Protein AF-A0AAV5USZ3-F1 (afdb_monomer_lite)

Structure (mmCIF, N/CA/C/O backbone):
data_AF-A0AAV5USZ3-F1
#
_entry.id   AF-A0AAV5USZ3-F1
#
loop_
_atom_site.group_PDB
_atom_site.id
_atom_site.type_symbol
_atom_site.label_atom_id
_atom_site.label_alt_id
_atom_site.label_comp_id
_atom_site.label_asym_id
_atom_site.label_entity_id
_atom_site.label_seq_id
_atom_site.pdbx_PDB_ins_code
_atom_site.Cartn_x
_atom_site.Cartn_y
_atom_site.Cartn_z
_atom_site.occupancy
_atom_site.B_iso_or_equiv
_atom_site.auth_seq_id
_atom_site.auth_comp_id
_atom_site.auth_asym_id
_atom_site.auth_atom_id
_atom_site.pdbx_PDB_model_num
ATOM 1 N N . GLY A 1 1 ? -18.559 -11.221 38.736 1.00 41.66 1 GLY A N 1
ATOM 2 C CA . GLY A 1 1 ? -19.244 -10.262 37.848 1.00 41.66 1 GLY A CA 1
ATOM 3 C C . GLY A 1 1 ? -18.573 -10.107 36.491 1.00 41.66 1 GLY A C 1
ATOM 4 O O . GLY A 1 1 ? -19.272 -10.103 35.497 1.00 41.66 1 GLY A O 1
ATOM 5 N N . SER A 1 2 ? -17.243 -10.018 36.421 1.00 54.66 2 SER A N 1
ATOM 6 C CA . SER A 1 2 ? -16.498 -9.543 35.238 1.00 54.66 2 SER A CA 1
ATOM 7 C C . SER A 1 2 ? -16.162 -10.577 34.147 1.00 54.66 2 SER A C 1
ATOM 9 O O . SER A 1 2 ? -15.805 -10.194 33.042 1.00 54.66 2 SER A O 1
ATOM 11 N N . ARG A 1 3 ? -16.277 -11.890 34.401 1.00 46.38 3 ARG A N 1
ATOM 12 C CA . ARG A 1 3 ? -16.026 -12.914 33.358 1.00 46.38 3 ARG A CA 1
ATOM 13 C C . ARG A 1 3 ? -17.209 -13.115 32.404 1.00 46.38 3 ARG A C 1
ATOM 15 O O . ARG A 1 3 ? -16.999 -13.372 31.225 1.00 46.38 3 ARG A O 1
ATOM 22 N N . LEU A 1 4 ? -18.435 -12.960 32.908 1.00 50.78 4 LEU A N 1
ATOM 23 C CA . LEU A 1 4 ? -19.664 -13.078 32.114 1.00 50.78 4 LEU A CA 1
ATOM 24 C C . LEU A 1 4 ? -19.785 -11.940 31.090 1.00 50.78 4 LEU A C 1
ATOM 26 O O . LEU A 1 4 ? -20.217 -12.174 29.968 1.00 50.78 4 LEU A O 1
ATOM 30 N N . THR A 1 5 ? -19.332 -10.731 31.438 1.00 64.12 5 THR A N 1
ATOM 31 C CA . THR A 1 5 ? -19.385 -9.565 30.543 1.00 64.12 5 THR A CA 1
ATOM 32 C C . THR A 1 5 ? -18.396 -9.666 29.386 1.00 64.12 5 THR A C 1
ATOM 34 O O . THR A 1 5 ? -18.751 -9.316 28.267 1.00 64.12 5 THR A O 1
ATOM 37 N N . ASN A 1 6 ? -17.193 -10.200 29.623 1.00 67.81 6 ASN A N 1
ATOM 38 C CA . ASN A 1 6 ? -16.189 -10.365 28.567 1.00 67.81 6 ASN A CA 1
ATOM 39 C C . ASN A 1 6 ? -16.607 -11.456 27.572 1.00 67.81 6 ASN A C 1
ATOM 41 O O . ASN A 1 6 ? -16.565 -11.233 26.370 1.00 67.81 6 ASN A O 1
ATOM 45 N N . SER A 1 7 ? -17.125 -12.587 28.069 1.00 74.19 7 SER A N 1
ATOM 46 C CA . SER A 1 7 ? -17.637 -13.658 27.204 1.00 74.19 7 SER A CA 1
ATOM 47 C C . SER A 1 7 ? -18.844 -13.213 26.371 1.00 74.19 7 SER A C 1
ATOM 49 O O . SER A 1 7 ? -18.962 -13.597 25.210 1.00 74.19 7 SER A O 1
ATOM 51 N N . ALA A 1 8 ? -19.739 -12.401 26.945 1.00 75.00 8 ALA A N 1
ATOM 52 C CA . ALA A 1 8 ? -20.877 -11.843 26.220 1.00 75.00 8 ALA A CA 1
ATOM 53 C C . ALA A 1 8 ? -20.429 -10.834 25.150 1.00 75.00 8 ALA A C 1
ATOM 55 O O . ALA A 1 8 ? -20.965 -10.833 24.045 1.00 75.00 8 ALA A O 1
ATOM 56 N N . PHE A 1 9 ? -19.422 -10.012 25.448 1.00 80.62 9 PHE A N 1
ATOM 57 C CA . PHE A 1 9 ? -18.862 -9.052 24.499 1.00 80.62 9 PHE A CA 1
ATOM 58 C C . PHE A 1 9 ? -18.162 -9.748 23.321 1.00 80.62 9 PHE A C 1
ATOM 60 O O . PHE A 1 9 ? -18.411 -9.407 22.165 1.00 80.62 9 PHE A O 1
ATOM 67 N N . ASP A 1 10 ? -17.376 -10.792 23.593 1.00 84.81 10 ASP A N 1
ATOM 68 C CA . ASP A 1 10 ? -16.734 -11.610 22.559 1.00 84.81 10 ASP A CA 1
ATOM 69 C C . ASP A 1 10 ? -17.764 -12.323 21.671 1.00 84.81 10 ASP A C 1
ATOM 71 O O . ASP A 1 10 ? -17.586 -12.422 20.454 1.00 84.81 10 ASP A O 1
ATOM 75 N N . ALA A 1 11 ? -18.870 -12.789 22.259 1.00 83.19 11 ALA A N 1
ATOM 76 C CA . ALA A 1 11 ? -19.974 -13.399 21.525 1.00 83.19 11 ALA A CA 1
ATOM 77 C C . ALA A 1 11 ? -20.678 -12.390 20.598 1.00 83.19 11 ALA A C 1
ATOM 79 O O . ALA A 1 11 ? -20.928 -12.702 19.433 1.00 83.19 11 ALA A O 1
ATOM 80 N N . VAL A 1 12 ? -20.933 -11.164 21.069 1.00 85.62 12 VAL A N 1
ATOM 81 C CA . VAL A 1 12 ? -21.506 -10.085 20.242 1.00 85.62 12 VAL A CA 1
ATOM 82 C C . VAL A 1 12 ? -20.564 -9.714 19.095 1.00 85.62 12 VAL A C 1
ATOM 84 O O . VAL A 1 12 ? -21.017 -9.575 17.958 1.00 85.62 12 VAL A O 1
ATOM 87 N N . ASN A 1 13 ? -19.257 -9.611 19.352 1.00 85.69 13 ASN A N 1
ATOM 88 C CA . ASN A 1 13 ? -18.266 -9.310 18.315 1.00 85.69 13 ASN A CA 1
ATOM 89 C C . ASN A 1 13 ? -18.193 -10.410 17.250 1.00 85.69 13 ASN A C 1
ATOM 91 O O . ASN A 1 13 ? -18.134 -10.097 16.062 1.00 85.69 13 ASN A O 1
ATOM 95 N N . LYS A 1 14 ? -18.265 -11.688 17.650 1.00 86.31 14 LYS A N 1
ATOM 96 C CA . LYS A 1 14 ? -18.315 -12.822 16.712 1.00 86.31 14 LYS A CA 1
ATOM 97 C C . LYS A 1 14 ? -19.570 -12.821 15.844 1.00 86.31 14 LYS A C 1
ATOM 99 O O . LYS A 1 14 ? -19.487 -13.140 14.668 1.00 86.31 14 LYS A O 1
ATOM 104 N N . LEU A 1 15 ? -20.729 -12.469 16.394 1.00 82.38 15 LEU A N 1
ATOM 105 C CA . LEU A 1 15 ? -21.959 -12.377 15.601 1.00 82.38 15 LEU A CA 1
ATOM 106 C C . LEU A 1 15 ? -21.922 -11.170 14.653 1.00 82.38 15 LEU A C 1
ATOM 108 O O . LEU A 1 15 ? -22.321 -11.274 13.494 1.00 82.38 15 LEU A O 1
ATOM 112 N N . THR A 1 16 ? -21.375 -10.047 15.115 1.00 85.75 16 THR A N 1
ATOM 113 C CA . THR A 1 16 ? -21.266 -8.823 14.310 1.00 85.75 16 THR A CA 1
ATOM 114 C C . THR A 1 16 ? -20.263 -8.983 13.162 1.00 85.75 16 THR A C 1
ATOM 116 O O . THR A 1 16 ? -20.513 -8.500 12.060 1.00 85.75 16 THR A O 1
ATOM 119 N N . SER A 1 17 ? -19.162 -9.719 13.361 1.00 85.00 17 SER A N 1
ATOM 120 C CA . SER A 1 17 ? -18.185 -10.001 12.297 1.00 85.00 17 SER A CA 1
ATOM 121 C C . SER A 1 17 ? -18.727 -10.913 11.190 1.00 85.00 17 SER A C 1
ATOM 123 O O . SER A 1 17 ? -18.240 -10.857 10.064 1.00 85.00 17 SER A O 1
ATOM 125 N N . VAL A 1 18 ? -19.759 -11.710 11.484 1.00 83.69 18 VAL A N 1
ATOM 126 C CA . VAL A 1 18 ? -20.465 -12.565 10.511 1.00 83.69 18 VAL A CA 1
ATOM 127 C C . VAL A 1 18 ? -21.570 -11.788 9.768 1.00 83.69 18 VAL A C 1
ATOM 129 O O . VAL A 1 18 ? -22.223 -12.326 8.878 1.00 83.69 18 VAL A O 1
ATOM 132 N N . GLY A 1 19 ? -21.743 -10.495 10.068 1.00 82.62 19 GLY A N 1
ATOM 133 C CA . GLY A 1 19 ? -22.644 -9.594 9.345 1.00 82.62 19 GLY A CA 1
ATOM 134 C C . GLY A 1 19 ? -24.004 -9.373 10.008 1.00 82.62 19 GLY A C 1
ATOM 135 O O . GLY A 1 19 ? -24.854 -8.713 9.414 1.00 82.62 19 GLY A O 1
ATOM 136 N N . TYR A 1 20 ? -24.221 -9.879 11.226 1.00 84.31 20 TYR A N 1
ATOM 137 C CA . TYR A 1 20 ? -25.429 -9.567 11.994 1.00 84.31 20 TYR A CA 1
ATOM 138 C C . TYR A 1 20 ? -25.333 -8.178 12.633 1.00 84.31 20 TYR A C 1
ATOM 140 O O . TYR A 1 20 ? -24.273 -7.764 13.103 1.00 84.31 20 TYR A O 1
ATOM 148 N N . GLY A 1 21 ? -26.447 -7.444 12.688 1.00 86.38 21 GLY A N 1
ATOM 149 C CA . GLY A 1 21 ? -26.473 -6.144 13.356 1.00 86.38 21 GLY A CA 1
ATOM 150 C C . GLY A 1 21 ? -26.205 -6.278 14.859 1.00 86.38 21 GLY A C 1
ATOM 151 O O . GLY A 1 21 ? -26.698 -7.204 15.502 1.00 86.38 21 GLY A O 1
ATOM 152 N N . MET A 1 22 ? -25.483 -5.323 15.457 1.00 84.94 22 MET A N 1
ATOM 153 C CA . MET A 1 22 ? -25.129 -5.354 16.889 1.00 84.94 22 MET A CA 1
ATOM 154 C C . MET A 1 22 ? -26.358 -5.535 17.799 1.00 84.94 22 MET A C 1
ATOM 156 O O . MET A 1 22 ? -26.327 -6.291 18.767 1.00 84.94 22 MET A O 1
ATOM 160 N N . GLN A 1 23 ? -27.472 -4.881 17.465 1.00 83.88 23 GLN A N 1
ATOM 161 C CA . GLN A 1 23 ? -28.716 -4.983 18.229 1.00 83.88 23 GLN A CA 1
ATOM 162 C C . GLN A 1 23 ? -29.389 -6.360 18.082 1.00 83.88 23 GLN A C 1
ATOM 164 O O . GLN A 1 23 ? -29.984 -6.856 19.038 1.00 83.88 23 GLN A O 1
ATOM 169 N N . GLU A 1 24 ? -29.254 -7.004 16.921 1.00 86.81 24 GLU A N 1
ATOM 170 C CA . GLU A 1 24 ? -29.763 -8.357 16.679 1.00 86.81 24 GLU A CA 1
ATOM 171 C C . GLU A 1 24 ? -28.917 -9.410 17.392 1.00 86.81 24 GLU A C 1
ATOM 173 O O . GLU A 1 24 ? -29.469 -10.305 18.028 1.00 86.81 24 GLU A O 1
ATOM 178 N N . ALA A 1 25 ? -27.591 -9.260 17.359 1.00 85.56 25 ALA A N 1
ATOM 179 C CA . ALA A 1 25 ? -26.655 -10.114 18.080 1.00 85.56 25 ALA A CA 1
ATOM 180 C C . ALA A 1 25 ? -26.912 -10.086 19.595 1.00 85.56 25 ALA A C 1
ATOM 182 O O . ALA A 1 25 ? -26.989 -11.134 20.236 1.00 85.56 25 ALA A O 1
ATOM 183 N N . VAL A 1 26 ? -27.117 -8.893 20.166 1.00 86.00 26 VAL A N 1
ATOM 184 C CA . VAL A 1 26 ? -27.435 -8.732 21.594 1.00 86.00 26 VAL A CA 1
ATOM 185 C C . VAL A 1 26 ? -28.789 -9.356 21.938 1.00 86.00 26 VAL A C 1
ATOM 187 O O . VAL A 1 26 ? -28.886 -10.073 22.931 1.00 86.00 26 VAL A O 1
ATOM 190 N N . GLN A 1 27 ? -29.829 -9.141 21.124 1.00 86.69 27 GLN A N 1
ATOM 191 C CA . GLN A 1 27 ? -31.142 -9.751 21.368 1.00 86.69 27 GLN A CA 1
ATOM 192 C C . GLN A 1 27 ? -31.120 -11.277 21.235 1.00 86.69 27 GLN A C 1
ATOM 194 O O . GLN A 1 27 ? -31.803 -11.959 21.998 1.00 86.69 27 GLN A O 1
ATOM 199 N N . ALA A 1 28 ? -30.360 -11.819 20.282 1.00 85.94 28 ALA A N 1
ATOM 200 C CA . ALA A 1 28 ? -30.207 -13.259 20.108 1.00 85.94 28 ALA A CA 1
ATOM 201 C C . ALA A 1 28 ? -29.510 -13.886 21.321 1.00 85.94 28 ALA A C 1
ATOM 203 O O . ALA A 1 28 ? -30.019 -14.860 21.865 1.00 85.94 28 ALA A O 1
ATOM 204 N N . LEU A 1 29 ? -28.426 -13.267 21.803 1.00 86.38 29 LEU A N 1
ATOM 205 C CA . LEU A 1 29 ? -27.702 -13.719 22.995 1.00 86.38 29 LEU A CA 1
ATOM 206 C C . LEU A 1 29 ? -28.529 -13.600 24.277 1.00 86.38 29 LEU A C 1
ATOM 208 O O . LEU A 1 29 ? -28.465 -14.479 25.128 1.00 86.38 29 LEU A O 1
ATOM 212 N N . GLN A 1 30 ? -29.342 -12.552 24.419 1.00 86.00 30 GLN A N 1
ATOM 213 C CA . GLN A 1 30 ? -30.261 -12.427 25.556 1.00 86.00 30 GLN A CA 1
ATOM 214 C C . GLN A 1 30 ? -31.343 -13.513 25.557 1.00 86.00 30 GLN A C 1
ATOM 216 O O . GLN A 1 30 ? -31.771 -13.941 26.623 1.00 86.00 30 GLN A O 1
ATOM 221 N N . LYS A 1 31 ? -31.794 -13.956 24.377 1.00 87.19 31 LYS A N 1
ATOM 222 C CA . LYS A 1 31 ? -32.796 -15.025 24.237 1.00 87.19 31 LYS A CA 1
ATOM 223 C C . LYS A 1 31 ? -32.212 -16.429 24.376 1.00 87.19 31 LYS A C 1
ATOM 225 O O . LYS A 1 31 ? -32.980 -17.360 24.591 1.00 87.19 31 LYS A O 1
ATOM 230 N N . SER A 1 32 ? -30.899 -16.577 24.232 1.00 86.19 32 SER A N 1
ATOM 231 C CA . SER A 1 32 ? -30.189 -17.854 24.309 1.00 86.19 32 SER A CA 1
ATOM 232 C C . SER A 1 32 ? -29.384 -18.033 25.601 1.00 86.19 32 SER A C 1
ATOM 234 O O . SER A 1 32 ? -28.459 -18.841 25.631 1.00 86.19 32 SER A O 1
ATOM 236 N N . ASP A 1 33 ? -29.676 -17.253 26.649 1.00 85.81 33 ASP A N 1
ATOM 237 C CA . ASP A 1 33 ? -28.923 -17.253 27.913 1.00 85.81 33 ASP A CA 1
ATOM 238 C C . ASP A 1 33 ? -27.397 -17.100 27.717 1.00 85.81 33 ASP A C 1
ATOM 240 O O . ASP A 1 33 ? -26.586 -17.686 28.433 1.00 85.81 33 ASP A O 1
ATOM 244 N N . PHE A 1 34 ? -26.996 -16.273 26.743 1.00 82.94 34 PHE A N 1
ATOM 245 C CA . PHE A 1 34 ? -25.610 -16.014 26.333 1.00 82.94 34 PHE A CA 1
ATOM 246 C C . PHE A 1 34 ? -24.864 -17.225 25.739 1.00 82.94 34 PHE A C 1
ATOM 248 O O . PHE A 1 34 ? -23.637 -17.189 25.614 1.00 82.94 34 PHE A O 1
ATOM 255 N N . ASP A 1 35 ? -25.579 -18.266 25.302 1.00 83.94 35 ASP A N 1
ATOM 256 C CA . ASP A 1 35 ? -25.022 -19.343 24.480 1.00 83.94 35 ASP A CA 1
ATOM 257 C C . ASP A 1 35 ? -24.894 -18.884 23.017 1.00 83.94 35 ASP A C 1
ATOM 259 O O . ASP A 1 35 ? -25.881 -18.535 22.357 1.00 83.94 35 ASP A O 1
ATOM 263 N N . LEU A 1 36 ? -23.657 -18.871 22.509 1.00 83.31 36 LEU A N 1
ATOM 264 C CA . LEU A 1 36 ? -23.332 -18.405 21.160 1.00 83.31 36 LEU A CA 1
ATOM 265 C C . LEU A 1 36 ? -23.893 -19.322 20.063 1.00 83.31 36 LEU A C 1
ATOM 267 O O . LEU A 1 36 ? -24.320 -18.825 19.023 1.00 83.31 36 LEU A O 1
ATOM 271 N N . ASN A 1 37 ? -23.906 -20.640 20.277 1.00 83.88 37 ASN A N 1
ATOM 272 C CA . ASN A 1 37 ? -24.383 -21.586 19.267 1.00 83.88 37 ASN A CA 1
ATOM 273 C C . ASN A 1 37 ? -25.901 -21.462 19.107 1.00 83.88 37 ASN A C 1
ATOM 275 O O . ASN A 1 37 ? -26.400 -21.344 17.990 1.00 83.88 37 ASN A O 1
ATOM 279 N N . GLN A 1 38 ? -26.623 -21.370 20.225 1.00 86.12 38 GLN A N 1
ATOM 280 C CA . GLN A 1 38 ? -28.068 -21.139 20.208 1.00 86.12 38 GLN A CA 1
ATOM 281 C C . GLN A 1 38 ? -28.434 -19.760 19.632 1.00 86.12 38 GLN A C 1
ATOM 283 O O . GLN A 1 38 ? -29.419 -19.642 18.902 1.00 86.12 38 GLN A O 1
ATOM 288 N N . ALA A 1 39 ? -27.638 -18.716 19.902 1.00 85.69 39 ALA A N 1
ATOM 289 C CA . ALA A 1 39 ? -27.844 -17.395 19.300 1.00 85.69 39 ALA A CA 1
ATOM 290 C C . ALA A 1 39 ? -27.682 -17.426 17.768 1.00 85.69 39 ALA A C 1
ATOM 292 O O . ALA A 1 39 ? -28.504 -16.848 17.054 1.00 85.69 39 ALA A O 1
ATOM 293 N N . CYS A 1 40 ? -26.664 -18.129 17.258 1.00 85.94 40 CYS A N 1
ATOM 294 C CA . CYS A 1 40 ? -26.472 -18.346 15.821 1.00 85.94 40 CYS A CA 1
ATOM 295 C C . CYS A 1 40 ? -27.664 -19.074 15.187 1.00 85.94 40 CYS A C 1
ATOM 297 O O . CYS A 1 40 ? -28.152 -18.650 14.138 1.00 85.94 40 CYS A O 1
ATOM 299 N N . ASP A 1 41 ? -28.164 -20.134 15.827 1.00 87.50 41 ASP A N 1
ATOM 300 C CA . ASP A 1 41 ? -29.301 -20.907 15.317 1.00 87.50 41 ASP A CA 1
ATOM 301 C C . ASP A 1 41 ? -30.583 -20.066 15.233 1.00 87.50 41 ASP A C 1
ATOM 303 O O . ASP A 1 41 ? -31.314 -20.140 14.240 1.00 87.50 41 ASP A O 1
ATOM 307 N N . LEU A 1 42 ? -30.838 -19.212 16.231 1.00 87.75 42 LEU A N 1
ATOM 308 C CA . LEU A 1 42 ? -31.971 -18.280 16.226 1.00 87.75 42 LEU A CA 1
ATOM 309 C C . LEU A 1 42 ? -31.881 -17.264 15.079 1.00 87.75 42 LEU A C 1
ATOM 311 O O . LEU A 1 42 ? -32.884 -16.983 14.416 1.00 87.75 42 LEU A O 1
ATOM 315 N N . LEU A 1 43 ? -30.687 -16.730 14.823 1.00 87.81 43 LEU A N 1
ATOM 316 C CA . LEU A 1 43 ? -30.455 -15.760 13.751 1.00 87.81 43 LEU A CA 1
ATOM 317 C C . LEU A 1 43 ? -30.589 -16.399 12.358 1.00 87.81 43 LEU A C 1
ATOM 319 O O . LEU A 1 43 ? -31.243 -15.833 11.480 1.00 87.81 43 LEU A O 1
ATOM 323 N N . LEU A 1 44 ? -30.082 -17.621 12.180 1.00 86.69 44 LEU A N 1
ATOM 324 C CA . LEU A 1 44 ? -30.240 -18.396 10.944 1.00 86.69 44 LEU A CA 1
ATOM 325 C C . LEU A 1 44 ? -31.706 -18.760 10.661 1.00 86.69 44 LEU A C 1
ATOM 327 O O . LEU A 1 44 ? -32.146 -18.745 9.509 1.00 86.69 44 LEU A O 1
ATOM 331 N N . GLN A 1 45 ? -32.486 -19.089 11.695 1.00 86.81 45 GLN A N 1
ATOM 332 C CA . GLN A 1 45 ? -33.922 -19.343 11.544 1.00 86.81 45 GLN A CA 1
ATOM 333 C C . GLN A 1 45 ? -34.685 -18.076 11.143 1.00 86.81 45 GLN A C 1
ATOM 335 O O . GLN A 1 45 ? -35.578 -18.147 10.293 1.00 86.81 45 GLN A O 1
ATOM 340 N N . LYS A 1 46 ? -34.308 -16.920 11.703 1.00 85.75 46 LYS A N 1
ATOM 341 C CA . LYS A 1 46 ? -34.899 -15.626 11.352 1.00 85.75 46 LYS A CA 1
ATOM 342 C C . LYS A 1 46 ? -34.670 -15.289 9.872 1.00 85.75 46 LYS A C 1
ATOM 344 O O . LYS A 1 46 ? -35.653 -15.036 9.177 1.00 85.75 46 LYS A O 1
ATOM 349 N N . GLN A 1 47 ? -33.443 -15.421 9.360 1.00 82.88 47 GLN A N 1
ATOM 350 C CA . GLN A 1 47 ? -33.132 -15.175 7.940 1.00 82.88 47 GLN A CA 1
ATOM 351 C C . GLN A 1 47 ? -33.944 -16.074 6.995 1.00 82.88 47 GLN A C 1
ATOM 353 O O . GLN A 1 47 ? -34.554 -15.595 6.041 1.00 82.88 47 GLN A O 1
ATOM 358 N N . LYS A 1 48 ? -34.057 -17.372 7.311 1.00 83.38 48 LYS A N 1
ATOM 359 C CA . LYS A 1 48 ? -34.884 -18.309 6.527 1.00 83.38 48 LYS A CA 1
ATOM 360 C C . LYS A 1 48 ? -36.368 -17.926 6.512 1.00 83.38 48 LYS A C 1
ATOM 362 O O . LYS A 1 48 ? -37.067 -18.206 5.536 1.00 83.38 48 LYS A O 1
ATOM 367 N N . SER A 1 49 ? -36.875 -17.327 7.592 1.00 78.81 49 SER A N 1
ATOM 368 C CA . SER A 1 49 ? -38.264 -16.860 7.653 1.00 78.81 49 SER A CA 1
ATOM 369 C C . SER A 1 49 ? -38.501 -15.594 6.822 1.00 78.81 49 SER A C 1
ATOM 371 O O . SER A 1 49 ? -39.556 -15.479 6.195 1.00 78.81 49 SER A O 1
ATOM 373 N N . GLU A 1 50 ? -37.515 -14.695 6.757 1.00 80.62 50 GLU A N 1
ATOM 374 C CA . GLU A 1 50 ? -37.578 -13.445 5.990 1.00 80.62 50 GLU A CA 1
ATOM 375 C C . GLU A 1 50 ? -37.479 -13.714 4.479 1.00 80.62 50 GLU A C 1
ATOM 377 O O . GLU A 1 50 ? -38.348 -13.264 3.731 1.00 80.62 50 GLU A O 1
ATOM 382 N N . GLU A 1 51 ? -36.568 -14.591 4.039 1.00 75.31 51 GLU A N 1
ATOM 383 C CA . GLU A 1 51 ? -36.469 -15.022 2.630 1.00 75.31 51 GLU A CA 1
ATOM 384 C C . GLU A 1 51 ? -37.757 -15.688 2.114 1.00 75.31 51 GLU A C 1
ATOM 386 O O . GLU A 1 51 ? -38.143 -15.552 0.948 1.00 75.31 51 GLU A O 1
ATOM 391 N N . LYS A 1 52 ? -38.456 -16.433 2.981 1.00 75.25 52 LYS A N 1
ATOM 392 C CA . LYS A 1 52 ? -39.724 -17.088 2.627 1.00 75.25 52 LYS A CA 1
ATOM 393 C C . LYS A 1 52 ? -40.884 -16.094 2.526 1.00 75.25 52 LYS A C 1
ATOM 395 O O . LYS A 1 52 ? -41.853 -16.371 1.814 1.00 75.25 52 LYS A O 1
ATOM 400 N N . LYS A 1 53 ? -40.801 -14.964 3.233 1.00 72.88 53 LYS A N 1
ATOM 401 C CA . LYS A 1 53 ? -41.793 -13.887 3.185 1.00 72.88 53 LYS A CA 1
ATOM 402 C C . LYS A 1 53 ? -41.598 -13.021 1.938 1.00 72.88 53 LYS A C 1
ATOM 404 O O . LYS A 1 53 ? -42.567 -12.779 1.229 1.00 72.88 53 LYS A O 1
ATOM 409 N N . GLU A 1 54 ? -40.355 -12.690 1.603 1.00 66.12 54 GLU A N 1
ATOM 410 C CA . GLU A 1 54 ? -40.010 -11.888 0.421 1.00 66.12 54 GLU A CA 1
ATOM 411 C C . GLU A 1 54 ? -40.374 -12.600 -0.896 1.00 66.12 54 GLU A C 1
ATOM 413 O O . GLU A 1 54 ? -40.947 -12.000 -1.804 1.00 66.12 54 GLU A O 1
ATOM 418 N N . LYS A 1 55 ? -40.203 -13.930 -0.965 1.00 65.31 55 LYS A N 1
ATOM 419 C CA . LYS A 1 55 ? -40.659 -14.739 -2.116 1.00 65.31 55 LYS A CA 1
ATOM 420 C C . LYS A 1 55 ? -42.178 -14.799 -2.302 1.00 65.31 55 LYS A C 1
ATOM 422 O O . LYS A 1 55 ? -42.626 -15.211 -3.367 1.00 65.31 55 LYS A O 1
ATOM 427 N N . ARG A 1 56 ? -42.976 -14.438 -1.291 1.00 61.91 56 ARG A N 1
ATOM 428 C CA . ARG A 1 56 ? -44.446 -14.391 -1.396 1.00 61.91 56 ARG A CA 1
ATOM 429 C C . ARG A 1 56 ? -44.981 -13.022 -1.818 1.00 61.91 56 ARG A C 1
ATOM 431 O O . ARG A 1 56 ? -46.121 -12.962 -2.258 1.00 61.91 56 ARG A O 1
ATOM 438 N N . GLU A 1 57 ? -44.189 -11.959 -1.701 1.00 60.53 57 GLU A N 1
ATOM 439 C CA . GLU A 1 57 ? -44.604 -10.582 -2.021 1.00 60.53 57 GLU A CA 1
ATOM 440 C C . GLU A 1 57 ? -44.123 -10.109 -3.411 1.00 60.53 57 GLU A C 1
ATOM 442 O O . GLU A 1 57 ? -44.553 -9.061 -3.883 1.00 60.53 57 GLU A O 1
ATOM 447 N N . ALA A 1 58 ? -43.292 -10.895 -4.109 1.00 52.25 58 ALA A N 1
ATOM 448 C CA . ALA A 1 58 ? -42.684 -10.537 -5.397 1.00 52.25 58 ALA A CA 1
ATOM 449 C C . ALA A 1 58 ? -43.463 -10.979 -6.663 1.00 52.25 58 ALA A C 1
ATOM 451 O O . ALA A 1 58 ? -42.858 -11.107 -7.727 1.00 52.25 58 ALA A O 1
ATOM 452 N N . GLU A 1 59 ? -44.779 -11.211 -6.596 1.00 48.66 59 GLU A N 1
ATOM 453 C CA . GLU A 1 59 ? -45.606 -11.489 -7.786 1.00 48.66 59 GLU A CA 1
ATOM 454 C C . GLU A 1 59 ? -46.361 -10.210 -8.217 1.00 48.66 59 GLU A C 1
ATOM 456 O O . GLU A 1 59 ? -47.282 -9.788 -7.513 1.00 48.66 59 GLU A O 1
ATOM 461 N N . PRO A 1 60 ? -46.005 -9.536 -9.334 1.00 47.97 60 PRO A N 1
ATOM 462 C CA . PRO A 1 60 ? -46.694 -8.327 -9.756 1.00 47.97 60 PRO A CA 1
ATOM 463 C C . PRO A 1 60 ? -47.843 -8.639 -10.721 1.00 47.97 60 PRO A C 1
ATOM 465 O O . PRO A 1 60 ? -47.657 -9.185 -11.810 1.00 47.97 60 PRO A O 1
ATOM 468 N N . SER A 1 61 ? -49.031 -8.190 -10.330 1.00 47.16 61 SER A N 1
ATOM 469 C CA . SER A 1 61 ? -50.220 -8.004 -11.165 1.00 47.16 61 SER A CA 1
ATOM 470 C C . SER A 1 61 ? -49.918 -7.114 -12.387 1.00 47.16 61 SER A C 1
ATOM 472 O O . SER A 1 61 ? -49.379 -6.017 -12.239 1.00 47.16 61 SER A O 1
ATOM 474 N N . GLN A 1 62 ? -50.292 -7.562 -13.592 1.00 47.28 62 GLN A N 1
ATOM 475 C CA . GLN A 1 62 ? -50.188 -6.805 -14.854 1.00 47.28 62 GLN A CA 1
ATOM 476 C C . GLN A 1 62 ? -51.050 -5.527 -14.872 1.00 47.28 62 GLN A C 1
ATOM 478 O O . GLN A 1 62 ? -52.148 -5.528 -14.310 1.00 47.28 62 GLN A O 1
ATOM 483 N N . PRO A 1 63 ? -50.632 -4.489 -15.630 1.00 45.72 63 PRO A N 1
ATOM 484 C CA . PRO A 1 63 ? -51.573 -3.914 -16.604 1.00 45.72 63 PRO A CA 1
ATOM 485 C C . PRO A 1 63 ? -50.964 -3.413 -17.945 1.00 45.72 63 PRO A C 1
ATOM 487 O O . PRO A 1 63 ? -49.969 -2.700 -17.981 1.00 45.72 63 PRO A O 1
ATOM 490 N N . SER A 1 64 ? -51.649 -3.788 -19.035 1.00 37.72 64 SER A N 1
ATOM 491 C CA . SER A 1 64 ? -52.151 -2.986 -20.182 1.00 37.72 64 SER A CA 1
ATOM 492 C C . SER A 1 64 ? -51.266 -1.976 -20.967 1.00 37.72 64 SER A C 1
ATOM 494 O O . SER A 1 64 ? -50.892 -0.926 -20.459 1.00 37.72 64 SER A O 1
ATOM 496 N N . ALA A 1 65 ? -51.093 -2.233 -22.279 1.00 40.47 65 ALA A N 1
ATOM 497 C CA . ALA A 1 65 ? -50.725 -1.291 -23.376 1.00 40.47 65 ALA A CA 1
ATOM 498 C C . ALA A 1 65 ? -51.901 -0.325 -23.743 1.00 40.47 65 ALA A C 1
ATOM 500 O O . ALA A 1 65 ? -52.978 -0.601 -23.200 1.00 40.47 65 ALA A O 1
ATOM 501 N N . PRO A 1 66 ? -51.843 0.708 -24.658 1.00 50.38 66 PRO A N 1
ATOM 502 C CA . PRO A 1 66 ? -51.000 0.955 -25.882 1.00 50.38 66 PRO A CA 1
ATOM 503 C C . PRO A 1 66 ? -50.729 2.492 -26.193 1.00 50.38 66 PRO A C 1
ATOM 505 O O . PRO A 1 66 ? -50.759 3.249 -25.227 1.00 50.38 66 PRO A O 1
ATOM 508 N N . PRO A 1 67 ? -50.609 3.065 -27.442 1.00 53.12 67 PRO A N 1
ATOM 509 C CA . PRO A 1 67 ? -49.940 2.710 -28.730 1.00 53.12 67 PRO A CA 1
ATOM 510 C C . PRO A 1 67 ? -49.016 3.806 -29.395 1.00 53.12 67 PRO A C 1
ATOM 512 O O . PRO A 1 67 ? -49.073 4.984 -29.071 1.00 53.12 67 PRO A O 1
ATOM 515 N N . MET A 1 68 ? -48.233 3.354 -30.400 1.00 45.31 68 MET A N 1
ATOM 516 C CA . MET A 1 68 ? -47.669 3.960 -31.649 1.00 45.31 68 MET A CA 1
ATOM 517 C C . MET A 1 68 ? -47.685 5.480 -31.962 1.00 45.31 68 MET A C 1
ATOM 519 O O . MET A 1 68 ? -48.756 6.060 -32.080 1.00 45.31 68 MET A O 1
ATOM 523 N N . GLU A 1 69 ? -46.539 6.003 -32.450 1.00 35.75 69 GLU A N 1
ATOM 524 C CA . GLU A 1 69 ? -46.489 7.034 -33.517 1.00 35.75 69 GLU A CA 1
ATOM 525 C C . GLU A 1 69 ? -45.197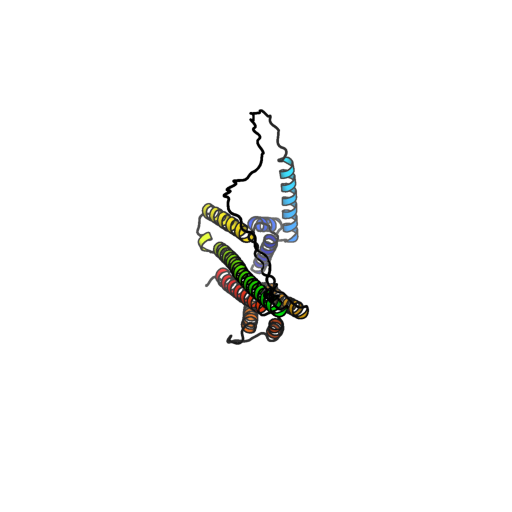 6.974 -34.380 1.00 35.75 69 GLU A C 1
ATOM 527 O O . GLU A 1 69 ? -44.207 6.349 -34.006 1.00 35.75 69 GLU A O 1
ATOM 532 N N . GLN A 1 70 ? -45.265 7.533 -35.593 1.00 34.50 70 GLN A N 1
ATOM 533 C CA . GLN A 1 70 ? -44.590 7.122 -36.837 1.00 34.50 70 GLN A CA 1
ATOM 534 C C . GLN A 1 70 ? -43.271 7.858 -37.184 1.00 34.50 70 GLN A C 1
ATOM 536 O O . GLN A 1 70 ? -43.023 8.981 -36.760 1.00 34.50 70 GLN A O 1
ATOM 541 N N . GLN A 1 71 ? -42.456 7.219 -38.040 1.00 36.38 71 GLN A N 1
ATOM 542 C CA . GLN A 1 71 ? -41.315 7.796 -38.784 1.00 36.38 71 GLN A CA 1
ATOM 543 C C . GLN A 1 71 ? -41.754 8.841 -39.834 1.00 36.38 71 GLN A C 1
ATOM 545 O O . GLN A 1 71 ? -42.913 8.844 -40.250 1.00 36.38 71 GLN A O 1
ATOM 550 N N . PRO A 1 72 ? -40.801 9.596 -40.421 1.00 45.38 72 PRO A N 1
ATOM 551 C CA . PRO A 1 72 ? -40.440 9.244 -41.801 1.00 45.38 72 PRO A CA 1
ATOM 552 C C . PRO A 1 72 ? -38.935 9.282 -42.147 1.00 45.38 72 PRO A C 1
ATOM 554 O O . PRO A 1 72 ? -38.082 9.751 -41.401 1.00 45.38 72 PRO A O 1
ATOM 557 N N . ARG A 1 73 ? -38.666 8.701 -43.323 1.00 35.31 73 ARG A N 1
ATOM 558 C CA . ARG A 1 73 ? -37.398 8.345 -43.986 1.00 35.31 73 ARG A CA 1
ATOM 559 C C . ARG A 1 73 ? -36.763 9.504 -44.776 1.00 35.31 73 ARG A C 1
ATOM 561 O O . ARG A 1 73 ? -37.494 10.384 -45.202 1.00 35.31 73 ARG A O 1
ATOM 568 N N . HIS A 1 74 ? -35.465 9.391 -45.097 1.00 37.22 74 HIS A N 1
ATOM 569 C CA . HIS A 1 74 ? -34.811 9.603 -46.422 1.00 37.22 74 HIS A CA 1
ATOM 570 C C . HIS A 1 74 ? -33.279 9.448 -46.229 1.00 37.22 74 HIS A C 1
ATOM 572 O O . HIS A 1 74 ? -32.717 10.112 -45.371 1.00 37.22 74 HIS A O 1
ATOM 578 N N . ASN A 1 75 ? -32.577 8.423 -46.733 1.00 35.47 75 ASN A N 1
ATOM 579 C CA . ASN A 1 75 ? -32.134 8.063 -48.097 1.00 35.47 75 ASN A CA 1
ATOM 580 C C . ASN A 1 75 ? -31.217 9.089 -48.798 1.00 35.47 75 ASN A C 1
ATOM 582 O O . ASN A 1 75 ? -31.668 10.185 -49.110 1.00 35.47 75 ASN A O 1
ATOM 586 N N . GLY A 1 76 ? -29.987 8.678 -49.146 1.00 31.50 76 GLY A N 1
ATOM 587 C CA . GLY A 1 76 ? -29.137 9.388 -50.113 1.00 31.50 76 GLY A CA 1
ATOM 588 C C . GLY A 1 76 ? -27.632 9.121 -49.994 1.00 31.50 76 GLY A C 1
ATOM 589 O O . GLY A 1 76 ? -26.928 9.842 -49.299 1.00 31.50 76 GLY A O 1
ATOM 590 N N . SER A 1 77 ? -27.133 8.111 -50.710 1.00 35.97 77 SER A N 1
ATOM 591 C CA . SER A 1 77 ? -25.724 7.997 -51.124 1.00 35.97 77 SER A CA 1
ATOM 592 C C . SER A 1 77 ? -25.465 8.831 -52.392 1.00 35.97 77 SER A C 1
ATOM 594 O O . SER A 1 77 ? -26.419 9.093 -53.120 1.00 35.97 77 SER A O 1
ATOM 596 N N . ILE A 1 78 ? -24.188 9.139 -52.685 1.00 34.50 78 ILE A N 1
ATOM 597 C CA . ILE A 1 78 ? -23.481 9.059 -53.998 1.00 34.50 78 ILE A CA 1
ATOM 598 C C . ILE A 1 78 ? -22.364 10.128 -54.116 1.00 34.50 78 ILE A C 1
ATOM 600 O O . ILE A 1 78 ? -22.610 11.326 -54.127 1.00 34.50 78 ILE A O 1
ATOM 604 N N . SER A 1 79 ? -21.134 9.610 -54.191 1.00 33.19 79 SER A N 1
ATOM 605 C CA . SER A 1 79 ? -20.037 9.834 -55.156 1.00 33.19 79 SER A CA 1
ATOM 606 C C . SER A 1 79 ? -19.559 11.228 -55.632 1.00 33.19 79 SER A C 1
ATOM 608 O O . SER A 1 79 ? -20.284 11.997 -56.244 1.00 33.19 79 SER A O 1
ATOM 610 N N . SER A 1 80 ? -18.225 11.367 -55.540 1.00 32.78 80 SER A N 1
ATOM 611 C CA . SER A 1 80 ? -17.239 11.648 -56.613 1.00 32.78 80 SER A CA 1
ATOM 612 C C . SER A 1 80 ? -17.152 13.002 -57.344 1.00 32.78 80 SER A C 1
ATOM 614 O O . SER A 1 80 ? -18.105 13.452 -57.964 1.00 32.78 80 SER A O 1
ATOM 616 N N . ALA A 1 81 ? -15.887 13.444 -57.466 1.00 33.28 81 ALA A N 1
ATOM 617 C CA . ALA A 1 81 ? -15.172 13.814 -58.704 1.00 33.28 81 ALA A CA 1
ATOM 618 C C . ALA A 1 81 ? -14.654 15.270 -58.825 1.00 33.28 81 ALA A C 1
ATOM 620 O O . ALA A 1 81 ? -15.410 16.223 -58.948 1.00 33.28 81 ALA A O 1
ATOM 621 N N . SER A 1 82 ? -13.315 15.355 -58.862 1.00 34.59 82 SER A N 1
ATOM 622 C CA . SER A 1 82 ? -12.442 16.091 -59.800 1.00 34.59 82 SER A CA 1
ATOM 623 C C . SER A 1 82 ? -12.736 17.543 -60.196 1.00 34.59 82 SER A C 1
ATOM 625 O O . SER A 1 82 ? -13.741 17.844 -60.831 1.00 34.59 82 SER A O 1
ATOM 627 N N . SER A 1 83 ? -11.702 18.379 -60.062 1.00 35.59 83 SER A N 1
ATOM 628 C CA . SER A 1 83 ? -11.511 19.589 -60.865 1.00 35.59 83 SER A CA 1
ATOM 629 C C . SER A 1 83 ? -10.156 19.561 -61.576 1.00 35.59 83 SER A C 1
ATOM 631 O O . SER A 1 83 ? -9.092 19.531 -60.961 1.00 35.59 83 SER A O 1
ATOM 633 N N . THR A 1 84 ? -10.260 19.564 -62.897 1.00 34.12 84 THR A N 1
ATOM 634 C CA . THR A 1 84 ? -9.261 19.808 -63.934 1.00 34.12 84 THR A CA 1
ATOM 635 C C . THR A 1 84 ? -8.754 21.251 -63.942 1.00 34.1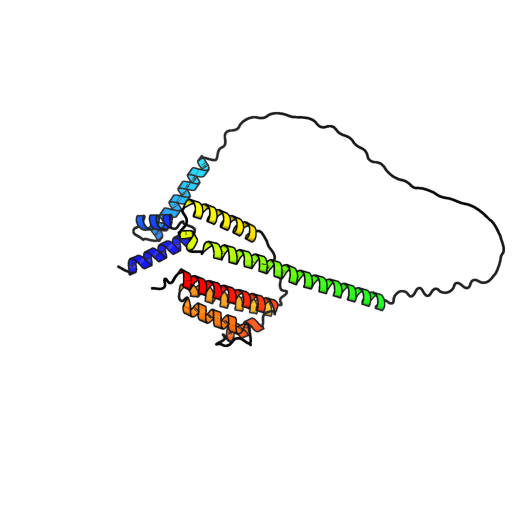2 84 THR A C 1
ATOM 637 O O . THR A 1 84 ? -9.546 22.177 -63.775 1.00 34.12 84 THR A O 1
ATOM 640 N N . SER A 1 85 ? -7.497 21.453 -64.328 1.00 38.69 85 SER A N 1
ATOM 641 C CA . SER A 1 85 ? -7.049 22.684 -64.990 1.00 38.69 85 SER A CA 1
ATOM 642 C C . SER A 1 85 ? -5.899 22.360 -65.943 1.00 38.69 85 SER A C 1
ATOM 644 O O . SER A 1 85 ? -4.876 21.800 -65.558 1.00 38.69 85 SER A O 1
ATOM 646 N N . GLY A 1 86 ? -6.118 22.652 -67.225 1.00 33.34 86 GLY A N 1
ATOM 647 C CA . GLY A 1 86 ? -5.104 22.569 -68.268 1.00 33.34 86 GLY A CA 1
ATOM 648 C C . GLY A 1 86 ? -4.452 23.924 -68.524 1.00 33.34 86 GLY A C 1
ATOM 649 O O . GLY A 1 86 ? -5.030 24.961 -68.211 1.00 33.34 86 GLY A O 1
ATOM 650 N N . SER A 1 87 ? -3.282 23.904 -69.160 1.00 33.84 87 SER A N 1
ATOM 651 C CA . SER A 1 87 ? -2.945 24.865 -70.212 1.00 33.84 87 SER A CA 1
ATOM 652 C C . SER A 1 87 ? -1.776 24.357 -71.061 1.00 33.84 87 SER A C 1
ATOM 654 O O . SER A 1 87 ? -0.860 23.705 -70.566 1.00 33.84 87 SER A O 1
ATOM 656 N N . GLN A 1 88 ? -1.879 24.626 -72.359 1.00 35.84 88 GLN A N 1
ATOM 657 C CA . GLN A 1 88 ? -0.971 24.279 -73.462 1.00 35.84 88 GLN A CA 1
ATOM 658 C C . GLN A 1 88 ? 0.222 25.277 -73.491 1.00 35.84 88 GLN A C 1
ATOM 660 O O . GLN A 1 88 ? 0.131 26.322 -72.858 1.00 35.84 88 GLN A O 1
ATOM 665 N N . HIS A 1 89 ? 1.378 25.083 -74.142 1.00 34.09 89 HIS A N 1
ATOM 666 C CA . HIS A 1 89 ? 1.646 24.972 -75.589 1.00 34.09 89 HIS A CA 1
ATOM 667 C C . HIS A 1 89 ? 3.188 24.904 -75.807 1.00 34.09 89 HIS A C 1
ATOM 669 O O . HIS A 1 89 ? 3.924 25.477 -75.006 1.00 34.09 89 HIS A O 1
ATOM 675 N N . GLY A 1 90 ? 3.665 24.349 -76.937 1.00 32.62 90 GLY A N 1
ATOM 676 C CA . GLY A 1 90 ? 4.913 24.807 -77.596 1.00 32.62 90 GLY A CA 1
ATOM 677 C C . GLY A 1 90 ? 6.016 23.770 -77.881 1.00 32.62 90 GLY A C 1
ATOM 678 O O . GLY A 1 90 ? 6.708 23.322 -76.978 1.00 32.62 90 GLY A O 1
ATOM 679 N N . HIS A 1 91 ? 6.208 23.437 -79.162 1.00 35.19 91 HIS A N 1
ATOM 680 C CA . HIS A 1 91 ? 7.241 22.554 -79.731 1.00 35.19 91 HIS A CA 1
ATOM 681 C C . HIS A 1 91 ? 8.677 23.113 -79.677 1.00 35.19 91 HIS A C 1
ATOM 683 O O . HIS A 1 91 ? 8.857 24.303 -79.916 1.00 35.19 91 HIS A O 1
ATOM 689 N N . ASN A 1 92 ? 9.694 22.237 -79.579 1.00 34.78 92 ASN A N 1
ATOM 690 C CA . ASN A 1 92 ? 10.804 22.211 -80.551 1.00 34.78 92 ASN A CA 1
ATOM 691 C C . ASN A 1 92 ? 11.614 20.894 -80.506 1.00 34.78 92 ASN A C 1
ATOM 693 O O . ASN A 1 92 ? 11.858 20.342 -79.436 1.00 34.78 92 ASN A O 1
ATOM 697 N N . MET A 1 93 ? 12.036 20.412 -81.677 1.00 41.44 93 MET A N 1
ATOM 698 C CA . MET A 1 93 ? 12.892 19.236 -81.893 1.00 41.44 93 MET A CA 1
ATOM 699 C C . MET A 1 93 ? 14.368 19.657 -81.972 1.00 41.44 93 MET A C 1
ATOM 701 O O . MET A 1 93 ? 14.696 20.558 -82.741 1.00 41.44 93 MET A O 1
ATOM 705 N N . SER A 1 94 ? 15.275 18.961 -81.280 1.00 34.31 94 SER A N 1
ATOM 706 C CA . SER A 1 94 ? 16.656 18.752 -81.755 1.00 34.31 94 SER A CA 1
ATOM 707 C C . SER A 1 94 ? 17.376 17.648 -80.986 1.00 34.31 94 SER A C 1
ATOM 709 O O . SER A 1 94 ? 17.215 17.484 -79.780 1.00 34.31 94 SER A O 1
ATOM 711 N N . ALA A 1 95 ? 18.136 16.869 -81.748 1.00 39.47 95 ALA A N 1
ATOM 712 C CA . ALA A 1 95 ? 18.791 15.631 -81.372 1.00 39.47 95 ALA A CA 1
ATOM 713 C C . ALA A 1 95 ? 20.194 15.833 -80.770 1.00 39.47 95 ALA A C 1
ATOM 715 O O . ALA A 1 95 ? 20.865 16.823 -81.043 1.00 39.47 95 ALA A O 1
ATOM 716 N N . ASN A 1 96 ? 20.640 14.782 -80.070 1.00 40.66 96 ASN A N 1
ATOM 717 C CA . ASN A 1 96 ? 22.017 14.427 -79.705 1.00 40.66 96 ASN A CA 1
ATOM 718 C C . ASN A 1 96 ? 22.789 15.340 -78.740 1.00 40.66 96 ASN A C 1
ATOM 720 O O . ASN A 1 96 ? 23.451 16.278 -79.170 1.00 40.66 96 ASN A O 1
ATOM 724 N N . GLN A 1 97 ? 22.906 14.897 -77.480 1.00 40.25 97 GLN A N 1
ATOM 725 C CA . GLN A 1 97 ? 24.217 14.635 -76.861 1.00 40.25 97 GLN A CA 1
ATOM 726 C C . GLN A 1 97 ? 24.094 13.889 -75.520 1.00 40.25 97 GLN A C 1
ATOM 728 O O . GLN A 1 97 ? 23.234 14.190 -74.704 1.00 40.25 97 GLN A O 1
ATOM 733 N N . ALA A 1 98 ? 24.957 12.880 -75.369 1.00 41.69 98 ALA A N 1
ATOM 734 C CA . ALA A 1 98 ? 25.438 12.227 -74.151 1.00 41.69 98 ALA A CA 1
ATOM 735 C C . ALA A 1 98 ? 24.499 12.146 -72.927 1.00 41.69 98 ALA A C 1
ATOM 737 O O . ALA A 1 98 ? 24.347 13.066 -72.129 1.00 41.69 98 ALA A O 1
ATOM 738 N N . ARG A 1 99 ? 23.976 10.934 -72.723 1.00 51.03 99 ARG A N 1
ATOM 739 C CA . ARG A 1 99 ? 23.529 10.413 -71.429 1.00 51.03 99 ARG A CA 1
ATOM 740 C C . ARG A 1 99 ? 24.707 10.441 -70.443 1.00 51.03 99 ARG A C 1
ATOM 742 O O . ARG A 1 99 ? 25.538 9.542 -70.469 1.00 51.03 99 ARG A O 1
ATOM 749 N N . GLU A 1 100 ? 24.709 11.393 -69.525 1.00 48.25 100 GLU A N 1
ATOM 750 C CA . GLU A 1 100 ? 25.254 11.181 -68.186 1.00 48.25 100 GLU A CA 1
ATOM 751 C C . GLU A 1 100 ? 24.125 11.443 -67.201 1.00 48.25 100 GLU A C 1
ATOM 753 O O . GLU A 1 100 ? 23.799 12.570 -66.840 1.00 48.25 100 GLU A O 1
ATOM 758 N N . VAL A 1 101 ? 23.448 10.357 -66.831 1.00 51.41 101 VAL A N 1
ATOM 759 C CA . VAL A 1 101 ? 22.571 10.361 -65.667 1.00 51.41 101 VAL A CA 1
ATOM 760 C C . VAL A 1 101 ? 23.506 10.601 -64.486 1.00 51.41 101 VAL A C 1
ATOM 762 O O . VAL A 1 101 ? 24.392 9.767 -64.278 1.00 51.41 101 VAL A O 1
ATOM 765 N N . PRO A 1 102 ? 23.361 11.686 -63.701 1.00 51.34 102 PRO A N 1
ATOM 766 C CA . PRO A 1 102 ? 24.038 11.734 -62.424 1.00 51.34 102 PRO A CA 1
ATOM 767 C C . PRO A 1 102 ? 23.507 10.518 -61.686 1.00 51.34 102 PRO A C 1
ATOM 769 O O . PRO A 1 102 ? 22.294 10.414 -61.473 1.00 51.34 102 PRO A O 1
ATOM 772 N N . VAL A 1 103 ? 24.385 9.574 -61.349 1.00 52.78 103 VAL A N 1
ATOM 773 C CA . VAL A 1 103 ? 24.069 8.567 -60.347 1.00 52.78 103 VAL A CA 1
ATOM 774 C C . VAL A 1 103 ? 23.750 9.381 -59.103 1.00 52.78 103 VAL A C 1
ATOM 776 O O . VAL A 1 103 ? 24.629 9.762 -58.334 1.00 52.78 103 VAL A O 1
ATOM 779 N N . ARG A 1 104 ? 22.466 9.718 -58.931 1.00 50.59 104 ARG A N 1
ATOM 780 C CA . ARG A 1 104 ? 21.895 9.971 -57.628 1.00 50.59 104 ARG A CA 1
ATOM 781 C C . ARG A 1 104 ? 22.158 8.663 -56.926 1.00 50.59 104 ARG A C 1
ATOM 783 O O . ARG A 1 104 ? 21.402 7.706 -57.072 1.00 50.59 104 ARG A O 1
ATOM 790 N N . LEU A 1 105 ? 23.275 8.629 -56.209 1.00 50.12 105 LEU A N 1
ATOM 791 C CA . LEU A 1 105 ? 23.441 7.777 -55.064 1.00 50.12 105 LEU A CA 1
ATOM 792 C C . LEU A 1 105 ? 22.321 8.236 -54.131 1.00 50.12 105 LEU A C 1
ATOM 794 O O . LEU A 1 105 ? 22.499 9.097 -53.272 1.00 50.12 105 LEU A O 1
ATOM 798 N N . VAL A 1 106 ? 21.111 7.740 -54.402 1.00 48.88 106 VAL A N 1
ATOM 799 C CA . VAL A 1 106 ? 20.084 7.565 -53.402 1.00 48.88 106 VAL A CA 1
ATOM 800 C C . VAL A 1 106 ? 20.827 6.709 -52.404 1.00 48.88 106 VAL A C 1
ATOM 802 O O . VAL A 1 106 ? 21.007 5.512 -52.615 1.00 48.88 106 VAL A O 1
ATOM 805 N N . ARG A 1 107 ? 21.433 7.374 -51.415 1.00 55.84 107 ARG A N 1
ATOM 806 C CA . ARG A 1 107 ? 21.881 6.733 -50.198 1.00 55.84 107 ARG A CA 1
ATOM 807 C C . ARG A 1 107 ? 20.619 6.041 -49.724 1.00 55.84 107 ARG A C 1
ATOM 809 O O . ARG A 1 107 ? 19.733 6.681 -49.163 1.00 55.84 107 ARG A O 1
ATOM 816 N N . ASN A 1 108 ? 20.497 4.761 -50.066 1.00 53.75 108 ASN A N 1
ATOM 817 C CA . ASN A 1 108 ? 19.754 3.825 -49.261 1.00 53.75 108 ASN A CA 1
ATOM 818 C C . ASN A 1 108 ? 20.260 4.143 -47.866 1.00 53.75 108 ASN A C 1
ATOM 820 O O . ASN A 1 108 ? 21.459 3.989 -47.622 1.00 53.75 108 ASN A O 1
ATOM 824 N N . ARG A 1 109 ? 19.406 4.760 -47.044 1.00 59.91 109 ARG A N 1
ATOM 825 C CA . ARG A 1 109 ? 19.690 4.959 -45.624 1.00 59.91 109 ARG A CA 1
ATOM 826 C C . ARG A 1 109 ? 20.318 3.653 -45.165 1.00 59.91 109 ARG A C 1
ATOM 828 O O . ARG A 1 109 ? 19.746 2.599 -45.475 1.00 59.91 109 ARG A O 1
ATOM 835 N N . SER A 1 110 ? 21.538 3.713 -44.628 1.00 73.50 110 SER A N 1
ATOM 836 C CA . SER A 1 110 ? 22.232 2.479 -44.265 1.00 73.50 110 SER A CA 1
ATOM 837 C C . SER A 1 110 ? 21.292 1.702 -43.352 1.00 73.50 110 SER A C 1
ATOM 839 O O . SER A 1 110 ? 20.490 2.299 -42.630 1.00 73.50 110 SER A O 1
ATOM 841 N N . ILE A 1 111 ? 21.355 0.377 -43.386 1.00 77.06 111 ILE A N 1
ATOM 842 C CA . ILE A 1 111 ? 20.619 -0.442 -42.417 1.00 77.06 111 ILE A CA 1
ATOM 843 C C . ILE A 1 111 ? 20.925 0.054 -40.989 1.00 77.06 111 ILE A C 1
ATOM 845 O O . ILE A 1 111 ? 20.039 0.050 -40.143 1.00 77.06 111 ILE A O 1
ATOM 849 N N . ASP A 1 112 ? 22.125 0.601 -40.772 1.00 83.81 112 ASP A N 1
ATOM 850 C CA . ASP A 1 112 ? 22.539 1.282 -39.544 1.00 83.81 112 ASP A CA 1
ATOM 851 C C . ASP A 1 112 ? 21.690 2.526 -39.216 1.00 83.81 112 ASP A C 1
ATOM 853 O O . ASP A 1 112 ? 21.160 2.606 -38.114 1.00 83.81 112 ASP A O 1
ATOM 857 N N . ASP A 1 113 ? 21.448 3.434 -40.171 1.00 87.06 113 ASP A N 1
ATOM 858 C CA . ASP A 1 113 ? 20.599 4.626 -39.968 1.00 87.06 113 ASP A CA 1
ATOM 859 C C . ASP A 1 113 ? 19.151 4.234 -39.612 1.00 87.06 113 ASP A C 1
ATOM 861 O O . ASP A 1 113 ? 18.463 4.902 -38.838 1.00 87.06 113 ASP A O 1
ATOM 865 N N . PHE A 1 114 ? 18.659 3.144 -40.212 1.00 89.94 114 PHE A N 1
ATOM 866 C CA . PHE A 1 114 ? 17.331 2.609 -39.917 1.00 89.94 114 PHE A CA 1
ATOM 867 C C . PHE A 1 114 ? 17.280 1.953 -38.531 1.00 89.94 114 PHE A C 1
ATOM 869 O O . PHE A 1 114 ? 16.317 2.164 -37.792 1.00 89.94 114 PHE A O 1
ATOM 876 N N . ASN A 1 115 ? 18.317 1.202 -38.158 1.00 92.31 115 ASN A N 1
ATOM 877 C CA . ASN A 1 115 ? 18.440 0.594 -36.836 1.00 92.31 115 ASN A CA 1
ATOM 878 C C . ASN A 1 115 ? 18.524 1.661 -35.737 1.00 92.31 115 ASN A C 1
ATOM 880 O O . ASN A 1 115 ? 17.820 1.543 -34.740 1.00 92.31 115 ASN A O 1
ATOM 884 N N . GLU A 1 116 ? 19.301 2.729 -35.934 1.00 93.81 116 GLU A N 1
ATOM 885 C CA . GLU A 1 116 ? 19.364 3.868 -35.008 1.00 93.81 116 GLU A CA 1
ATOM 886 C C . GLU A 1 116 ? 17.993 4.535 -34.841 1.00 93.81 116 GLU A C 1
ATOM 888 O O . GLU A 1 116 ? 17.553 4.791 -33.718 1.00 93.81 116 GLU A O 1
ATOM 893 N N . GLN A 1 117 ? 17.267 4.748 -35.945 1.00 94.38 117 GLN A N 1
ATOM 894 C CA . GLN A 1 117 ? 15.905 5.277 -35.890 1.00 94.38 117 GLN A CA 1
ATOM 895 C C . GLN A 1 117 ? 14.963 4.343 -35.112 1.00 94.38 117 GLN A C 1
ATOM 897 O O . GLN A 1 117 ? 14.132 4.815 -34.336 1.00 94.38 117 GLN A O 1
ATOM 902 N N . MET A 1 118 ? 15.069 3.026 -35.309 1.00 95.69 118 MET A N 1
ATOM 903 C CA . MET A 1 118 ? 14.263 2.045 -34.582 1.00 95.69 118 MET A CA 1
ATOM 904 C C . MET A 1 118 ? 14.573 2.016 -33.087 1.00 95.69 118 MET A C 1
ATOM 906 O O . MET A 1 118 ? 13.636 2.004 -32.292 1.00 95.69 118 MET A O 1
ATOM 910 N N . VAL A 1 119 ? 15.851 2.048 -32.707 1.00 96.56 119 VAL A N 1
ATOM 911 C CA . VAL A 1 119 ? 16.272 2.108 -31.300 1.00 96.56 119 VAL A CA 1
ATOM 912 C C . VAL A 1 119 ? 15.727 3.373 -30.642 1.00 96.56 119 VAL A C 1
ATOM 914 O O . VAL A 1 119 ? 15.048 3.275 -29.629 1.00 96.56 119 VAL A O 1
ATOM 917 N N . HIS A 1 120 ? 15.872 4.538 -31.280 1.00 96.38 120 HIS A N 1
ATOM 918 C CA . HIS A 1 120 ? 15.325 5.788 -30.745 1.00 96.38 120 HIS A CA 1
ATOM 919 C C . HIS A 1 120 ? 13.797 5.738 -30.555 1.00 96.38 120 HIS A C 1
ATOM 921 O O . HIS A 1 120 ? 13.264 6.274 -29.583 1.00 96.38 120 HIS A O 1
ATOM 927 N N . MET A 1 121 ? 13.060 5.104 -31.475 1.00 96.62 121 MET A N 1
ATOM 928 C CA . MET A 1 121 ? 11.612 4.923 -31.307 1.00 96.62 121 MET A CA 1
ATOM 929 C C . MET A 1 121 ? 11.278 4.009 -30.122 1.00 96.62 121 MET A C 1
ATOM 931 O O . MET A 1 121 ? 10.303 4.271 -29.420 1.00 96.62 121 MET A O 1
ATOM 935 N N . LEU A 1 122 ? 12.059 2.949 -29.895 1.00 97.94 122 LEU A N 1
ATOM 936 C CA . LEU A 1 122 ? 11.876 2.059 -28.747 1.00 97.94 122 LEU A CA 1
ATOM 937 C C . LEU A 1 122 ? 12.176 2.780 -27.430 1.00 97.94 122 LEU A C 1
ATOM 939 O O . LEU A 1 122 ? 11.358 2.687 -26.520 1.00 97.94 122 LEU A O 1
ATOM 943 N N . ASP A 1 123 ? 13.248 3.569 -27.369 1.00 97.31 123 ASP A N 1
ATOM 944 C CA . ASP A 1 123 ? 13.591 4.382 -26.195 1.00 97.31 123 ASP A CA 1
ATOM 945 C C . ASP A 1 123 ? 12.479 5.400 -25.877 1.00 97.31 123 ASP A C 1
ATOM 947 O O . ASP A 1 123 ? 12.098 5.608 -24.721 1.00 97.31 123 ASP A O 1
ATOM 951 N N . GLU A 1 124 ? 11.894 6.027 -26.905 1.00 97.81 124 GLU A N 1
ATOM 952 C CA . GLU A 1 124 ? 10.768 6.944 -26.720 1.00 97.81 124 GLU A CA 1
ATOM 953 C C . GLU A 1 124 ? 9.516 6.221 -26.200 1.00 97.81 124 GLU A C 1
ATOM 955 O O . GLU A 1 124 ? 8.807 6.752 -25.335 1.00 97.81 124 GLU A O 1
ATOM 960 N N . ILE A 1 125 ? 9.234 5.016 -26.704 1.00 98.00 125 ILE A N 1
ATOM 961 C CA . ILE A 1 125 ? 8.132 4.182 -26.216 1.00 98.00 125 ILE A CA 1
ATOM 962 C C . ILE A 1 125 ? 8.386 3.776 -24.764 1.00 98.00 125 ILE A C 1
ATOM 964 O O . ILE A 1 125 ? 7.484 3.946 -23.946 1.00 98.00 125 ILE A O 1
ATOM 968 N N . GLU A 1 126 ? 9.586 3.309 -24.423 1.00 96.56 126 GLU A N 1
ATOM 969 C CA . GLU A 1 126 ? 9.976 2.937 -23.059 1.00 96.56 126 GLU A CA 1
ATOM 970 C C . GLU A 1 126 ? 9.772 4.106 -22.094 1.00 96.56 126 GLU A C 1
ATOM 972 O O . GLU A 1 126 ? 9.070 3.972 -21.090 1.00 96.56 126 GLU A O 1
ATOM 977 N N . ARG A 1 127 ? 10.252 5.300 -22.459 1.00 97.25 127 ARG A N 1
ATOM 978 C CA . ARG A 1 127 ? 10.033 6.520 -21.673 1.00 97.25 127 ARG A CA 1
ATOM 979 C C . ARG A 1 127 ? 8.545 6.814 -21.463 1.00 97.25 127 ARG A C 1
ATOM 981 O O . ARG A 1 127 ? 8.138 7.230 -20.378 1.00 97.25 127 ARG A O 1
ATOM 988 N N . ARG A 1 128 ? 7.713 6.633 -22.494 1.00 97.81 128 ARG A N 1
ATOM 989 C CA . ARG A 1 128 ? 6.256 6.838 -22.396 1.00 97.81 128 ARG A CA 1
ATOM 990 C C . ARG A 1 128 ? 5.576 5.769 -21.543 1.00 97.81 128 ARG A C 1
ATOM 992 O O . ARG A 1 128 ? 4.608 6.096 -20.858 1.00 97.81 128 ARG A O 1
ATOM 999 N N . VAL A 1 129 ? 6.054 4.525 -21.576 1.00 95.75 129 VAL A N 1
ATOM 1000 C CA . VAL A 1 129 ? 5.571 3.450 -20.702 1.00 95.75 129 VAL A CA 1
ATOM 1001 C C . VAL A 1 129 ? 5.887 3.777 -19.248 1.00 95.75 129 VAL A C 1
ATOM 1003 O O . VAL A 1 129 ? 4.989 3.680 -18.415 1.00 95.75 129 VAL A O 1
ATOM 1006 N N . GLU A 1 130 ? 7.100 4.234 -18.944 1.00 93.81 130 GLU A N 1
ATOM 1007 C CA . GLU A 1 130 ? 7.467 4.586 -17.570 1.00 93.81 130 GLU A CA 1
ATOM 1008 C C . GLU A 1 130 ? 6.645 5.770 -17.049 1.00 93.81 130 GLU A C 1
ATOM 1010 O O . GLU A 1 130 ? 6.044 5.696 -15.980 1.00 93.81 130 GLU A O 1
ATOM 1015 N N . GLN A 1 131 ? 6.458 6.809 -17.870 1.00 95.62 131 GLN A N 1
ATOM 1016 C CA . GLN A 1 131 ? 5.586 7.934 -17.519 1.00 95.62 131 GLN A CA 1
ATOM 1017 C C . GLN A 1 131 ? 4.127 7.500 -17.262 1.00 95.62 131 GLN A C 1
ATOM 1019 O O . GLN A 1 131 ? 3.449 8.044 -16.383 1.00 95.62 131 GLN A O 1
ATOM 1024 N N . LEU A 1 132 ? 3.620 6.528 -18.029 1.00 95.81 132 LEU A N 1
ATOM 1025 C CA . LEU A 1 132 ? 2.290 5.958 -17.815 1.00 95.81 132 LEU A CA 1
ATOM 1026 C C . LEU A 1 132 ? 2.222 5.182 -16.493 1.00 95.81 132 LEU A C 1
ATOM 1028 O O . LEU A 1 132 ? 1.237 5.326 -15.768 1.00 95.81 132 LEU A O 1
ATOM 1032 N N . ARG A 1 133 ? 3.254 4.390 -16.173 1.00 93.88 133 ARG A N 1
ATOM 1033 C CA . ARG A 1 133 ? 3.357 3.646 -14.907 1.00 93.88 133 ARG A CA 1
ATOM 1034 C C . ARG A 1 133 ? 3.360 4.594 -13.712 1.00 93.88 133 ARG A C 1
ATOM 1036 O O . ARG A 1 133 ? 2.568 4.385 -12.796 1.00 93.88 133 ARG A O 1
ATOM 1043 N N . ASP A 1 134 ? 4.145 5.667 -13.766 1.00 91.88 134 ASP A N 1
ATOM 1044 C CA . ASP A 1 134 ? 4.178 6.699 -12.725 1.00 91.88 134 ASP A CA 1
ATOM 1045 C C . ASP A 1 134 ? 2.807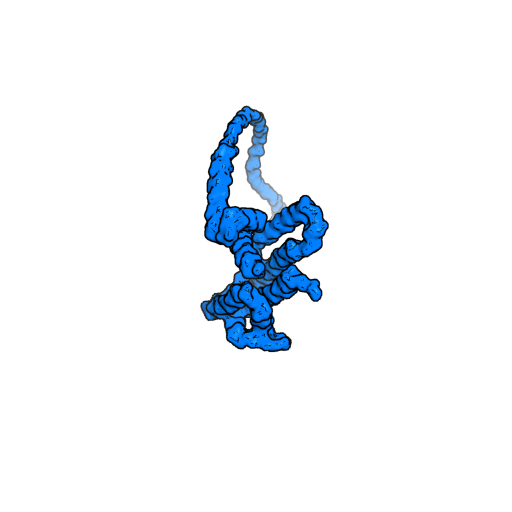 7.354 -12.528 1.00 91.88 134 ASP A C 1
ATOM 1047 O O . ASP A 1 134 ? 2.293 7.440 -11.411 1.00 91.88 134 ASP A O 1
ATOM 1051 N N . THR A 1 135 ? 2.167 7.768 -13.626 1.00 95.50 135 THR A N 1
ATOM 1052 C CA . THR A 1 135 ? 0.848 8.418 -13.581 1.00 95.50 135 THR A CA 1
ATOM 1053 C C . THR A 1 135 ? -0.217 7.479 -13.010 1.00 95.50 135 THR A C 1
ATOM 1055 O O . THR A 1 135 ? -1.017 7.882 -12.166 1.00 95.50 135 THR A O 1
ATOM 1058 N N . ALA A 1 136 ? -0.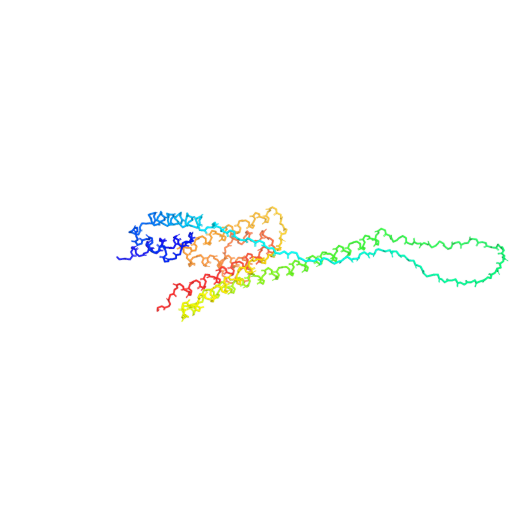219 6.213 -13.430 1.00 95.19 136 ALA A N 1
ATOM 1059 C CA . ALA A 1 136 ? -1.125 5.206 -12.893 1.00 95.19 136 ALA A CA 1
ATOM 1060 C C . ALA A 1 136 ? -0.844 4.914 -11.407 1.00 95.19 136 ALA A C 1
ATOM 1062 O O . ALA A 1 136 ? -1.787 4.755 -10.636 1.00 95.19 136 ALA A O 1
ATOM 1063 N N . GLY A 1 137 ? 0.422 4.921 -10.978 1.00 91.19 137 GLY A N 1
ATOM 1064 C CA . GLY A 1 137 ? 0.800 4.773 -9.570 1.00 91.19 137 GLY A CA 1
ATOM 1065 C C . GLY A 1 137 ? 0.301 5.926 -8.691 1.00 91.19 137 GLY A C 1
ATOM 1066 O O . GLY A 1 137 ? -0.150 5.696 -7.567 1.00 91.19 137 GLY A O 1
ATOM 1067 N N . LEU A 1 138 ? 0.305 7.159 -9.208 1.00 92.94 138 LEU A N 1
ATOM 1068 C CA . LEU A 1 138 ? -0.293 8.314 -8.525 1.00 92.94 138 LEU A CA 1
ATOM 1069 C C . LEU A 1 138 ? -1.814 8.172 -8.390 1.00 92.94 138 LEU A C 1
ATOM 1071 O O . LEU A 1 138 ? -2.364 8.475 -7.335 1.00 92.94 138 LEU A O 1
ATOM 1075 N N . LEU A 1 139 ? -2.495 7.672 -9.425 1.00 95.62 139 LEU A N 1
ATOM 1076 C CA . LEU A 1 139 ? -3.938 7.412 -9.372 1.00 95.62 139 LEU A CA 1
ATOM 1077 C C . LEU A 1 139 ? -4.291 6.280 -8.394 1.00 95.62 139 LEU A C 1
ATOM 1079 O O . LEU A 1 139 ? -5.282 6.386 -7.671 1.00 95.62 139 LEU A O 1
ATOM 1083 N N . GLU A 1 140 ? -3.478 5.219 -8.341 1.00 93.12 140 GLU A N 1
ATOM 1084 C CA . GLU A 1 140 ? -3.600 4.140 -7.350 1.00 93.12 140 GLU A CA 1
ATOM 1085 C C . GLU A 1 140 ? -3.485 4.705 -5.922 1.00 93.12 140 GLU A C 1
ATOM 1087 O O . GLU A 1 140 ? -4.329 4.417 -5.072 1.00 93.12 140 GLU A O 1
ATOM 1092 N N . GLN A 1 141 ? -2.506 5.586 -5.680 1.00 90.00 141 GLN A N 1
ATOM 1093 C CA . GLN A 1 141 ? -2.311 6.243 -4.385 1.00 90.00 141 GLN A CA 1
ATOM 1094 C C . GLN A 1 141 ? -3.444 7.212 -4.021 1.00 90.00 141 GLN A C 1
ATOM 1096 O O . GLN A 1 141 ? -3.872 7.246 -2.869 1.00 90.00 141 GLN A O 1
ATOM 1101 N N . GLU A 1 142 ? -3.941 8.000 -4.973 1.00 94.75 142 GLU A N 1
ATOM 1102 C CA . GLU A 1 142 ? -5.040 8.938 -4.728 1.00 94.75 142 GLU A CA 1
ATOM 1103 C C . GLU A 1 142 ? -6.326 8.193 -4.355 1.00 94.75 142 GLU A C 1
ATOM 1105 O O . GLU A 1 142 ? -7.009 8.549 -3.394 1.00 94.75 142 GLU A O 1
ATOM 1110 N N . LYS A 1 143 ? -6.626 7.091 -5.056 1.00 94.62 143 LYS A N 1
ATOM 1111 C CA . LYS A 1 143 ? -7.737 6.203 -4.696 1.00 94.62 143 LYS A CA 1
ATOM 1112 C C . LYS A 1 143 ? -7.595 5.706 -3.256 1.00 94.62 143 LYS A C 1
ATOM 1114 O O . LYS A 1 143 ? -8.563 5.757 -2.498 1.00 94.62 143 LYS A O 1
ATOM 1119 N N . GLU A 1 144 ? -6.416 5.207 -2.896 1.00 90.62 144 GLU A N 1
ATOM 1120 C CA . GLU A 1 144 ? -6.124 4.694 -1.556 1.00 90.62 144 GLU A CA 1
ATOM 1121 C C . GLU A 1 144 ? -6.291 5.784 -0.483 1.00 90.62 144 GLU A C 1
ATOM 1123 O O . GLU A 1 144 ? -7.000 5.576 0.499 1.00 90.62 144 GLU A O 1
ATOM 1128 N N . SER A 1 145 ? -5.769 6.986 -0.739 1.00 91.75 145 SER A N 1
ATOM 1129 C CA . SER A 1 145 ? -5.943 8.172 0.109 1.00 91.75 145 SER A CA 1
ATOM 1130 C C . SER A 1 145 ? -7.422 8.508 0.341 1.00 91.75 145 SER A C 1
ATOM 1132 O O . SER A 1 145 ? -7.842 8.745 1.475 1.00 91.75 145 SER A O 1
ATOM 1134 N N . ILE A 1 146 ? -8.257 8.471 -0.704 1.00 94.06 146 ILE A N 1
ATOM 1135 C CA . ILE A 1 146 ? -9.702 8.723 -0.578 1.00 94.06 146 ILE A CA 1
ATOM 1136 C C . ILE A 1 146 ? -10.388 7.642 0.264 1.00 94.06 146 ILE A C 1
ATOM 1138 O O . ILE A 1 146 ? -11.255 7.962 1.084 1.00 94.06 146 ILE A O 1
ATOM 1142 N N . VAL A 1 147 ? -10.017 6.371 0.086 1.00 91.56 147 VAL A N 1
ATOM 1143 C CA . VAL A 1 147 ? -10.540 5.273 0.914 1.00 91.56 147 VAL A CA 1
ATOM 1144 C C . VAL A 1 147 ? -10.168 5.488 2.380 1.00 91.56 147 VAL A C 1
ATOM 1146 O O . VAL A 1 147 ? -11.050 5.396 3.239 1.00 91.56 147 VAL A O 1
ATOM 1149 N N . ASP A 1 148 ? -8.915 5.845 2.658 1.00 88.00 148 ASP A N 1
ATOM 1150 C CA . ASP A 1 148 ? -8.436 6.140 4.008 1.00 88.00 148 ASP A CA 1
ATOM 1151 C C . ASP A 1 148 ? -9.187 7.336 4.614 1.00 88.00 148 ASP A C 1
ATOM 1153 O O . ASP A 1 148 ? -9.672 7.252 5.742 1.00 88.00 148 ASP A O 1
ATOM 1157 N N . MET A 1 149 ? -9.379 8.429 3.867 1.00 89.19 149 MET A N 1
ATOM 1158 C CA . MET A 1 149 ? -10.150 9.599 4.314 1.00 89.19 149 MET A CA 1
ATOM 1159 C C . MET A 1 149 ? -11.605 9.251 4.661 1.00 89.19 149 MET A C 1
ATOM 1161 O O . MET A 1 149 ? -12.108 9.678 5.702 1.00 89.19 149 MET A O 1
ATOM 1165 N N . LEU A 1 150 ? -12.283 8.454 3.831 1.00 89.88 150 LEU A N 1
ATOM 1166 C CA . LEU A 1 150 ? -13.670 8.041 4.072 1.00 89.88 150 LEU A CA 1
ATOM 1167 C C . LEU A 1 150 ? -13.791 7.055 5.241 1.00 89.88 150 LEU A C 1
ATOM 1169 O O . LEU A 1 150 ? -14.712 7.173 6.050 1.00 89.88 150 LEU A O 1
ATOM 1173 N N . GLY A 1 151 ? -12.848 6.119 5.374 1.00 84.38 151 GLY A N 1
ATOM 1174 C CA . GLY A 1 151 ? -12.758 5.250 6.550 1.00 84.38 151 GLY A CA 1
ATOM 1175 C C . GLY A 1 151 ? -12.532 6.065 7.826 1.00 84.38 151 GLY A C 1
ATOM 1176 O O . GLY A 1 151 ? -13.192 5.856 8.845 1.00 84.38 151 GLY A O 1
ATOM 1177 N N . ASN A 1 152 ? -11.669 7.075 7.738 1.00 79.94 152 ASN A N 1
ATOM 1178 C CA . ASN A 1 152 ? -11.360 7.981 8.832 1.00 79.94 152 ASN A CA 1
ATOM 1179 C C . ASN A 1 152 ? -12.549 8.856 9.245 1.00 79.94 152 ASN A C 1
ATOM 1181 O O . ASN A 1 152 ? -12.713 9.132 10.436 1.00 79.94 152 ASN A O 1
ATOM 1185 N N . PHE A 1 153 ? -13.364 9.284 8.287 1.00 79.62 153 PHE A N 1
ATOM 1186 C CA . PHE A 1 153 ? -14.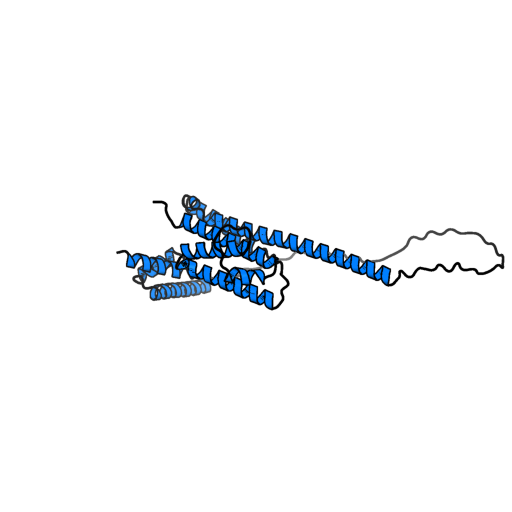586 10.035 8.543 1.00 79.62 153 PHE A CA 1
ATOM 1187 C C . PHE A 1 153 ? -15.602 9.202 9.335 1.00 79.62 153 PHE A C 1
ATOM 1189 O O . PHE A 1 153 ? -16.156 9.689 10.316 1.00 79.62 153 PHE A O 1
ATOM 1196 N N . ASN A 1 154 ? -15.780 7.926 8.974 1.00 71.00 154 ASN A N 1
ATOM 1197 C CA . ASN A 1 154 ? -16.761 7.041 9.613 1.00 71.00 154 ASN A CA 1
ATOM 1198 C C . ASN A 1 154 ? -16.415 6.697 11.077 1.00 71.00 154 ASN A C 1
ATOM 1200 O O . ASN A 1 154 ? -17.282 6.377 11.882 1.00 71.00 154 ASN A O 1
ATOM 1204 N N . LEU A 1 155 ? -15.133 6.795 11.431 1.00 69.00 155 LEU A N 1
ATOM 1205 C CA . LEU A 1 155 ? -14.604 6.570 12.778 1.00 69.00 155 LEU A CA 1
ATOM 1206 C C . LEU A 1 155 ? -14.572 7.852 13.641 1.00 69.00 155 LEU A C 1
ATOM 1208 O O . LEU A 1 155 ? -13.900 7.874 14.673 1.00 69.00 155 LEU A O 1
ATOM 1212 N N . ASN A 1 156 ? -15.197 8.951 13.207 1.00 75.12 156 ASN A N 1
ATOM 1213 C CA . ASN A 1 156 ? -15.223 10.202 13.964 1.00 75.12 156 ASN A CA 1
ATOM 1214 C C . ASN A 1 156 ? -16.284 10.151 15.077 1.00 75.12 156 ASN A C 1
ATOM 1216 O O . ASN A 1 156 ? -17.480 10.056 14.807 1.00 75.12 156 ASN A O 1
ATOM 1220 N N . THR A 1 157 ? -15.851 10.262 16.335 1.00 65.56 157 THR A N 1
ATOM 1221 C CA . THR A 1 157 ? -16.723 10.236 17.520 1.00 65.56 157 THR A CA 1
ATOM 1222 C C . THR A 1 157 ? -17.702 11.406 17.579 1.00 65.56 157 THR A C 1
ATOM 1224 O O . THR A 1 157 ? -18.760 11.269 18.187 1.00 65.56 157 THR A O 1
ATOM 1227 N N . GLU A 1 158 ? -17.427 12.527 16.906 1.00 72.88 158 GLU A N 1
ATOM 1228 C CA . GLU A 1 158 ? -18.360 13.659 16.845 1.00 72.88 158 GLU A CA 1
ATOM 1229 C C . GLU A 1 158 ? -19.645 13.317 16.072 1.00 72.88 158 GLU A C 1
ATOM 1231 O O . GLU A 1 158 ? -20.692 13.901 16.346 1.00 72.88 158 GLU A O 1
ATOM 1236 N N . LEU A 1 159 ? -19.622 12.305 15.192 1.00 70.69 159 LEU A N 1
ATOM 1237 C CA . LEU A 1 159 ? -20.838 11.781 14.552 1.00 70.69 159 LEU A CA 1
ATOM 1238 C C . LEU A 1 159 ? -21.814 11.178 15.571 1.00 70.69 159 LEU A C 1
ATOM 1240 O O . LEU A 1 159 ? -23.014 11.132 15.317 1.00 70.69 159 LEU A O 1
ATOM 1244 N N . MET A 1 160 ? -21.324 10.742 16.737 1.00 71.19 160 MET A N 1
ATOM 1245 C CA . MET A 1 160 ? -22.168 10.219 17.817 1.00 71.19 160 MET A CA 1
ATOM 1246 C C . MET A 1 160 ? -22.911 11.320 18.577 1.00 71.19 160 MET A C 1
ATOM 1248 O O . MET A 1 160 ? -23.840 11.015 19.320 1.00 71.19 160 MET A O 1
ATOM 1252 N N . ARG A 1 161 ? -22.524 12.589 18.398 1.00 80.31 161 ARG A N 1
ATOM 1253 C CA . ARG A 1 161 ? -23.208 13.743 19.000 1.00 80.31 161 ARG A CA 1
ATOM 1254 C C . ARG A 1 161 ? -24.375 14.248 18.156 1.00 80.31 161 ARG A C 1
ATOM 1256 O O . ARG A 1 161 ? -25.143 15.080 18.631 1.00 80.31 161 ARG A O 1
ATOM 1263 N N . LEU A 1 162 ? -24.487 13.776 16.917 1.00 81.69 162 LEU A N 1
ATOM 1264 C CA . LEU A 1 162 ? -25.569 14.125 16.007 1.00 81.69 162 LEU A CA 1
ATOM 1265 C C . LEU A 1 162 ? -26.842 13.343 16.342 1.00 81.69 162 LEU A C 1
ATOM 1267 O O . LEU A 1 162 ? -26.797 12.265 16.942 1.00 81.69 162 LEU A O 1
ATOM 1271 N N . GLY A 1 163 ? -27.988 13.884 15.926 1.00 85.81 163 GLY A N 1
ATOM 1272 C CA . GLY A 1 163 ? -29.253 13.159 15.981 1.00 85.81 163 GLY A CA 1
ATOM 1273 C C . GLY A 1 163 ? -29.195 11.875 15.148 1.00 85.81 163 GLY A C 1
ATOM 1274 O O . GLY A 1 163 ? -28.418 11.766 14.200 1.00 85.81 163 GLY A O 1
ATOM 1275 N N . ALA A 1 164 ? -30.030 10.889 15.492 1.00 83.69 164 ALA A N 1
ATOM 1276 C CA . ALA A 1 164 ? -30.028 9.592 14.811 1.00 83.69 164 ALA A CA 1
ATOM 1277 C C . ALA A 1 164 ? -30.257 9.714 13.291 1.00 83.69 164 ALA A C 1
ATOM 1279 O O . ALA A 1 164 ? -29.572 9.025 12.542 1.00 83.69 164 ALA A O 1
ATOM 1280 N N . GLY A 1 165 ? -31.148 10.622 12.865 1.00 88.75 165 GLY A N 1
ATOM 1281 C CA . GLY A 1 165 ? -31.429 10.893 11.449 1.00 88.75 165 GLY A CA 1
ATOM 1282 C C . GLY A 1 165 ? -30.238 11.509 10.714 1.00 88.75 165 GLY A C 1
ATOM 1283 O O . GLY A 1 165 ? -29.761 10.931 9.745 1.00 88.75 165 GLY A O 1
ATOM 1284 N N . ASP A 1 166 ? -29.673 12.604 11.233 1.00 87.75 166 ASP A N 1
ATOM 1285 C CA . ASP A 1 166 ? -28.499 13.252 10.623 1.00 87.75 166 ASP A CA 1
ATOM 1286 C C . ASP A 1 166 ? -27.314 12.283 10.503 1.00 87.75 166 ASP A C 1
ATOM 1288 O O . ASP A 1 166 ? -26.601 12.256 9.500 1.00 87.75 166 ASP A O 1
ATOM 1292 N N . ARG A 1 167 ? -27.110 11.443 11.524 1.00 88.31 167 ARG A N 1
ATOM 1293 C CA . ARG A 1 167 ? -26.065 10.417 11.516 1.00 88.31 167 ARG A CA 1
ATOM 1294 C C . ARG A 1 167 ? -26.305 9.360 10.436 1.00 88.31 167 ARG A C 1
ATOM 1296 O O . ARG A 1 167 ? -25.344 8.919 9.806 1.00 88.31 167 ARG A O 1
ATOM 1303 N N . GLU A 1 168 ? -27.550 8.939 10.233 1.00 89.62 168 GLU A N 1
ATOM 1304 C CA . GLU A 1 168 ? -27.921 7.975 9.194 1.00 89.62 168 GLU A CA 1
ATOM 1305 C C . GLU A 1 168 ? -27.702 8.554 7.791 1.00 89.62 168 GLU A C 1
ATOM 1307 O O . GLU A 1 168 ? -27.038 7.918 6.973 1.00 89.62 168 GLU A O 1
ATOM 1312 N N . ASP A 1 169 ? -28.130 9.793 7.547 1.00 91.12 169 ASP A N 1
ATOM 1313 C CA . ASP A 1 169 ? -27.947 10.484 6.264 1.00 91.12 169 ASP A CA 1
ATOM 1314 C C . ASP A 1 169 ? -26.464 10.687 5.917 1.00 91.12 169 ASP A C 1
ATOM 1316 O O . ASP A 1 169 ? -26.017 10.477 4.776 1.00 91.12 169 ASP A O 1
ATOM 1320 N N . ILE A 1 170 ? -25.669 11.062 6.921 1.00 90.00 170 ILE A N 1
ATOM 1321 C CA . ILE A 1 170 ? -24.222 11.220 6.783 1.00 90.00 170 ILE A CA 1
ATOM 1322 C C . ILE A 1 170 ? -23.554 9.870 6.503 1.00 90.00 170 ILE A C 1
ATOM 1324 O O . ILE A 1 170 ? -22.737 9.773 5.583 1.00 90.00 170 ILE A O 1
ATOM 1328 N N . SER A 1 171 ? -23.920 8.819 7.242 1.00 88.25 171 SER A N 1
ATOM 1329 C CA . SER A 1 171 ? -23.400 7.463 7.029 1.00 88.25 171 SER A CA 1
ATOM 1330 C C . SER A 1 171 ? -23.761 6.936 5.637 1.00 88.25 171 SER A C 1
ATOM 1332 O O . SER A 1 171 ? -22.893 6.449 4.910 1.00 88.25 171 SER A O 1
ATOM 1334 N N . ALA A 1 172 ? -25.009 7.117 5.197 1.00 91.81 172 ALA A N 1
ATOM 1335 C CA . ALA A 1 172 ? -25.463 6.742 3.861 1.00 91.81 172 ALA A CA 1
ATOM 1336 C C . ALA A 1 172 ? -24.659 7.462 2.765 1.00 91.81 172 ALA A C 1
ATOM 1338 O O . ALA A 1 172 ? -24.246 6.851 1.774 1.00 91.81 172 ALA A O 1
ATOM 1339 N N . THR A 1 173 ? -24.366 8.750 2.960 1.00 93.81 173 THR A N 1
ATOM 1340 C CA . THR A 1 173 ? -23.537 9.529 2.034 1.00 93.81 173 THR A CA 1
ATOM 1341 C C . THR A 1 173 ? -22.091 9.038 2.003 1.00 93.81 173 THR A C 1
ATOM 1343 O O . THR A 1 173 ? -21.549 8.829 0.915 1.00 93.81 173 THR A O 1
ATOM 1346 N N . ALA A 1 174 ? -21.475 8.801 3.163 1.00 92.44 174 ALA A N 1
ATOM 1347 C CA . ALA A 1 174 ? -20.113 8.278 3.254 1.00 92.44 174 ALA A CA 1
ATOM 1348 C C . ALA A 1 174 ? -19.992 6.891 2.601 1.00 92.44 174 ALA A C 1
ATOM 1350 O O . ALA A 1 174 ? -19.080 6.662 1.806 1.00 92.44 174 ALA A O 1
ATOM 1351 N N . ASN A 1 175 ? -20.956 5.998 2.846 1.00 91.88 175 ASN A N 1
ATOM 1352 C CA . ASN A 1 175 ? -21.008 4.669 2.236 1.00 91.88 175 ASN A CA 1
ATOM 1353 C C . ASN A 1 175 ? -21.163 4.744 0.712 1.00 91.88 175 ASN A C 1
ATOM 1355 O O . ASN A 1 175 ? -20.463 4.039 -0.017 1.00 91.88 175 ASN A O 1
ATOM 1359 N N . ARG A 1 176 ? -22.017 5.645 0.205 1.00 96.00 176 ARG A N 1
ATOM 1360 C CA . ARG A 1 176 ? -22.161 5.885 -1.239 1.00 96.00 176 ARG A CA 1
ATOM 1361 C C . ARG A 1 176 ? -20.850 6.360 -1.866 1.00 96.00 176 ARG A C 1
ATOM 1363 O O . ARG A 1 176 ? -20.490 5.899 -2.949 1.00 96.00 176 ARG A O 1
ATOM 1370 N N . LEU A 1 177 ? -20.140 7.281 -1.213 1.00 96.44 177 LEU A N 1
ATOM 1371 C CA . LEU A 1 177 ? -18.831 7.743 -1.680 1.00 96.44 177 LEU A CA 1
ATOM 1372 C C . LEU A 1 177 ? -17.807 6.606 -1.657 1.00 96.44 177 LEU A C 1
ATOM 1374 O O . LEU A 1 177 ? -17.123 6.397 -2.653 1.00 96.44 177 LEU A O 1
ATOM 1378 N N . MET A 1 178 ? -17.773 5.811 -0.587 1.00 94.31 178 MET A N 1
ATOM 1379 C CA . MET A 1 178 ? -16.866 4.671 -0.465 1.00 94.31 178 MET A CA 1
ATOM 1380 C C . MET A 1 178 ? -17.108 3.628 -1.562 1.00 94.31 178 MET A C 1
ATOM 1382 O O . MET A 1 178 ? -16.151 3.143 -2.163 1.00 94.31 178 MET A O 1
ATOM 1386 N N . ALA A 1 179 ? -18.371 3.327 -1.882 1.00 95.12 179 ALA A N 1
ATOM 1387 C CA . ALA A 1 179 ? -18.730 2.432 -2.981 1.00 95.12 179 ALA A CA 1
ATOM 1388 C C . ALA A 1 179 ? -18.249 2.966 -4.342 1.00 95.12 179 ALA A C 1
ATOM 1390 O O . ALA A 1 179 ? -17.657 2.225 -5.124 1.00 95.12 179 ALA A O 1
ATOM 1391 N N . ARG A 1 180 ? -18.435 4.266 -4.605 1.00 97.06 180 ARG A N 1
ATOM 1392 C CA . ARG A 1 180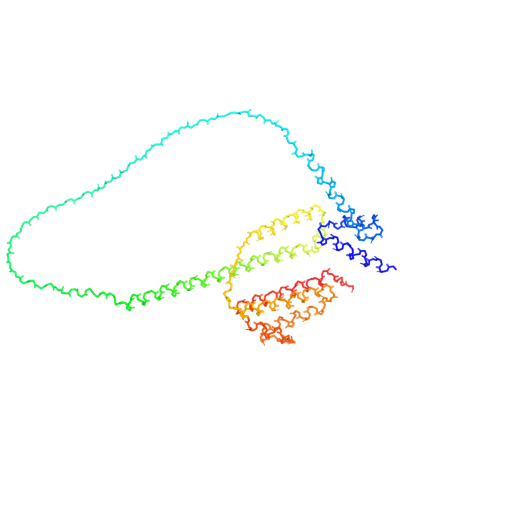 ? -17.968 4.908 -5.845 1.00 97.06 180 ARG A CA 1
ATOM 1393 C C . ARG A 1 180 ? -16.447 4.904 -5.966 1.00 97.06 180 ARG A C 1
ATOM 1395 O O . ARG A 1 180 ? -15.941 4.629 -7.047 1.00 97.06 180 ARG A O 1
ATOM 1402 N N . THR A 1 181 ? -15.725 5.164 -4.879 1.00 95.00 181 THR A N 1
ATOM 1403 C CA . THR A 1 181 ? -14.257 5.102 -4.873 1.00 95.00 181 THR A CA 1
ATOM 1404 C C . THR A 1 181 ? -13.762 3.677 -5.113 1.00 95.00 181 THR A C 1
ATOM 1406 O O . THR A 1 181 ? -12.812 3.471 -5.865 1.00 95.00 181 THR A O 1
ATOM 1409 N N . ARG A 1 182 ? -14.422 2.668 -4.527 1.00 93.31 182 ARG A N 1
ATOM 1410 C CA . ARG A 1 182 ? -14.072 1.253 -4.739 1.00 93.31 182 ARG A CA 1
ATOM 1411 C C . ARG A 1 182 ? -14.302 0.784 -6.177 1.00 93.31 182 ARG A C 1
ATOM 1413 O O . ARG A 1 182 ? -13.550 -0.071 -6.624 1.00 93.31 182 ARG A O 1
ATOM 1420 N N . ALA A 1 183 ? -15.269 1.362 -6.891 1.00 95.19 183 ALA A N 1
ATOM 1421 C CA . ALA A 1 183 ? -15.538 1.049 -8.297 1.00 95.19 183 ALA A CA 1
ATOM 1422 C C . ALA A 1 183 ? -14.432 1.515 -9.267 1.00 95.19 183 ALA A C 1
ATOM 1424 O O . ALA A 1 183 ? -14.407 1.085 -10.416 1.00 95.19 183 ALA A O 1
ATOM 1425 N N . VAL A 1 184 ? -13.527 2.398 -8.833 1.00 95.56 184 VAL A N 1
ATOM 1426 C CA . VAL A 1 184 ? -12.364 2.806 -9.630 1.00 95.56 184 VAL A CA 1
ATOM 1427 C C . VAL A 1 184 ? -11.261 1.765 -9.455 1.00 95.56 184 VAL A C 1
ATOM 1429 O O . VAL A 1 184 ? -10.748 1.595 -8.352 1.00 95.56 184 VAL A O 1
ATOM 1432 N N . GLU A 1 185 ? -10.857 1.081 -10.521 1.00 92.56 185 GLU A N 1
ATOM 1433 C CA . GLU A 1 185 ? -9.756 0.110 -10.498 1.00 92.56 185 GLU A CA 1
ATOM 1434 C C . GLU A 1 185 ? -8.545 0.646 -11.264 1.00 92.56 185 GLU A C 1
ATOM 1436 O O . GLU A 1 185 ? -8.615 0.928 -12.457 1.00 92.56 185 GLU A O 1
ATOM 1441 N N . VAL A 1 186 ? -7.425 0.794 -10.556 1.00 92.06 186 VAL A N 1
ATOM 1442 C CA . VAL A 1 186 ? -6.125 1.163 -11.121 1.00 92.06 186 VAL A CA 1
ATOM 1443 C C . VAL A 1 186 ? -5.107 0.205 -10.526 1.00 92.06 186 VAL A C 1
ATOM 1445 O O . VAL A 1 186 ? -5.021 0.092 -9.305 1.00 92.06 186 VAL A O 1
ATOM 1448 N N . LEU A 1 187 ? -4.384 -0.512 -11.384 1.00 87.25 187 LEU A N 1
ATOM 1449 C CA . LEU A 1 187 ? -3.383 -1.493 -10.980 1.00 87.25 187 LEU A CA 1
ATOM 1450 C C . LEU A 1 187 ? -2.127 -1.311 -11.828 1.00 87.25 187 LEU A C 1
ATOM 1452 O O . LEU A 1 187 ? -2.162 -1.491 -13.045 1.00 87.25 187 LEU A O 1
ATOM 1456 N N . VAL A 1 188 ? -1.004 -1.019 -11.172 1.00 88.88 188 VAL A N 1
ATOM 1457 C CA . VAL A 1 188 ? 0.317 -1.046 -11.807 1.00 88.88 188 VAL A CA 1
ATOM 1458 C C . VAL A 1 188 ? 1.014 -2.349 -11.437 1.00 88.88 188 VAL A C 1
ATOM 1460 O O . VAL A 1 188 ? 1.427 -2.558 -10.291 1.00 88.88 188 VAL A O 1
ATOM 1463 N N . GLY A 1 189 ? 1.123 -3.241 -12.422 1.00 87.69 189 GLY A N 1
ATOM 1464 C CA . GLY A 1 189 ? 1.827 -4.510 -12.281 1.00 87.69 189 GLY A CA 1
ATOM 1465 C C . GLY A 1 189 ? 3.339 -4.314 -12.174 1.00 87.69 189 GLY A C 1
ATOM 1466 O O . GLY A 1 189 ? 3.946 -3.572 -12.955 1.00 87.69 189 GLY A O 1
ATOM 1467 N N . THR A 1 190 ? 3.950 -5.018 -11.227 1.00 87.75 190 THR A N 1
ATOM 1468 C CA . THR A 1 190 ? 5.405 -5.092 -11.087 1.00 87.75 190 THR A CA 1
ATOM 1469 C C . THR A 1 190 ? 5.892 -6.379 -11.756 1.00 87.75 190 THR A C 1
ATOM 1471 O O . THR A 1 190 ? 5.459 -7.458 -11.339 1.00 87.75 190 THR A O 1
ATOM 1474 N N . PRO A 1 191 ? 6.737 -6.307 -12.799 1.00 89.31 191 PRO A N 1
ATOM 1475 C CA . PRO A 1 191 ? 7.359 -7.495 -13.372 1.00 89.31 191 PRO A CA 1
ATOM 1476 C C . PRO A 1 191 ? 8.316 -8.113 -12.345 1.00 89.31 191 PRO A C 1
ATOM 1478 O O . PRO A 1 191 ? 9.106 -7.402 -11.727 1.00 89.31 191 PRO A O 1
ATOM 1481 N N . ARG A 1 192 ? 8.218 -9.430 -12.138 1.00 92.81 192 ARG A N 1
ATOM 1482 C CA . ARG A 1 192 ? 8.995 -10.165 -11.129 1.00 92.81 192 ARG A CA 1
ATOM 1483 C C . ARG A 1 192 ? 9.527 -11.466 -11.704 1.00 92.81 192 ARG A C 1
ATOM 1485 O O . ARG A 1 192 ? 8.851 -12.104 -12.509 1.00 92.81 192 ARG A O 1
ATOM 1492 N N . ASN A 1 193 ? 10.706 -11.873 -11.250 1.00 94.56 193 ASN A N 1
ATOM 1493 C CA . ASN A 1 193 ? 11.178 -13.245 -11.411 1.00 94.56 193 ASN A CA 1
ATOM 1494 C C . ASN A 1 193 ? 10.635 -14.150 -10.279 1.00 94.56 193 ASN A C 1
ATOM 1496 O O . ASN A 1 193 ? 9.967 -13.684 -9.350 1.00 94.56 193 ASN A O 1
ATOM 1500 N N . GLU A 1 194 ? 10.899 -15.457 -10.357 1.00 95.75 194 GLU A N 1
ATOM 1501 C CA . GLU A 1 194 ? 10.400 -16.434 -9.374 1.00 95.75 194 GLU A CA 1
ATOM 1502 C C . GLU A 1 194 ? 10.914 -16.163 -7.951 1.00 95.75 194 GLU A C 1
ATOM 1504 O O . GLU A 1 194 ? 10.163 -16.292 -6.982 1.00 95.75 194 GLU A O 1
ATOM 1509 N N . GLU A 1 195 ? 12.172 -15.739 -7.821 1.00 95.12 195 GLU A N 1
ATOM 1510 C CA . GLU A 1 195 ? 12.807 -15.435 -6.536 1.00 95.12 195 GLU A CA 1
ATOM 1511 C C . GLU A 1 195 ? 12.163 -14.214 -5.867 1.00 95.12 195 GLU A C 1
ATOM 1513 O O . GLU A 1 195 ? 11.732 -14.298 -4.718 1.00 95.12 195 GLU A O 1
ATOM 1518 N N . GLN A 1 196 ? 11.984 -13.120 -6.611 1.00 95.44 196 GLN A N 1
ATOM 1519 C CA . GLN A 1 196 ? 11.308 -11.901 -6.157 1.00 95.44 196 GLN A CA 1
ATOM 1520 C C . GLN A 1 196 ? 9.856 -12.180 -5.766 1.00 95.44 196 GLN A C 1
ATOM 1522 O O . GLN A 1 196 ? 9.365 -11.662 -4.763 1.00 95.44 196 GLN A O 1
ATOM 1527 N N . GLN A 1 197 ? 9.156 -13.025 -6.530 1.00 95.94 197 GLN A N 1
ATOM 1528 C CA . GLN A 1 197 ? 7.789 -13.418 -6.198 1.00 95.94 197 GLN A CA 1
ATOM 1529 C C . GLN A 1 197 ? 7.743 -14.229 -4.896 1.00 95.94 197 GLN A C 1
ATOM 1531 O O . GLN A 1 197 ? 6.868 -14.004 -4.057 1.00 95.94 197 GLN A O 1
ATOM 1536 N N . LYS A 1 198 ? 8.693 -15.147 -4.694 1.00 96.75 198 LYS A N 1
ATOM 1537 C CA . LYS A 1 198 ? 8.806 -15.937 -3.465 1.00 96.75 198 LYS A CA 1
ATOM 1538 C C . LYS A 1 198 ? 9.157 -15.065 -2.256 1.00 96.75 198 LYS A C 1
ATOM 1540 O O . LYS A 1 198 ? 8.571 -15.260 -1.190 1.00 96.75 198 LYS A O 1
ATOM 1545 N N . ALA A 1 199 ? 10.071 -14.110 -2.409 1.00 96.25 199 ALA A N 1
ATOM 1546 C CA . ALA A 1 199 ? 10.412 -13.137 -1.375 1.00 96.25 199 ALA A CA 1
ATOM 1547 C C . ALA A 1 199 ? 9.185 -12.298 -0.986 1.00 96.25 199 ALA A C 1
ATOM 1549 O O . ALA A 1 199 ? 8.831 -12.223 0.190 1.00 96.25 199 ALA A O 1
ATOM 1550 N N . LEU A 1 200 ? 8.441 -11.780 -1.970 1.00 96.56 200 LEU A N 1
ATOM 1551 C CA . LEU A 1 200 ? 7.224 -11.003 -1.727 1.00 96.56 200 LEU A CA 1
ATOM 1552 C C . LEU A 1 200 ? 6.146 -11.806 -0.983 1.00 96.56 200 LEU A C 1
ATOM 1554 O O . LEU A 1 200 ? 5.485 -11.275 -0.089 1.00 96.56 200 LEU A O 1
ATOM 1558 N N . VAL A 1 201 ? 5.958 -13.084 -1.323 1.00 96.94 201 VAL A N 1
ATOM 1559 C CA . VAL A 1 201 ? 5.027 -13.972 -0.603 1.00 96.94 201 VAL A CA 1
ATOM 1560 C C . VAL A 1 201 ? 5.465 -14.156 0.850 1.00 96.94 201 VAL A C 1
ATOM 1562 O O . VAL A 1 201 ? 4.635 -14.064 1.753 1.00 96.94 201 VAL A O 1
ATOM 1565 N N . GLN A 1 202 ? 6.760 -14.363 1.097 1.00 97.25 202 GLN A N 1
ATOM 1566 C CA . GLN A 1 202 ? 7.291 -14.494 2.455 1.00 97.25 202 GLN A CA 1
ATOM 1567 C C . GLN A 1 202 ? 7.111 -13.207 3.266 1.00 97.25 202 GLN A C 1
ATOM 1569 O O . GLN A 1 202 ? 6.649 -13.272 4.406 1.00 97.25 202 GLN A O 1
ATOM 1574 N N . VAL A 1 203 ? 7.404 -12.043 2.679 1.00 97.56 203 VAL A N 1
ATOM 1575 C CA . VAL A 1 203 ? 7.186 -10.737 3.319 1.00 97.56 203 VAL A CA 1
ATOM 1576 C C . VAL A 1 203 ? 5.712 -10.535 3.664 1.00 97.56 203 VAL A C 1
ATOM 1578 O O . VAL A 1 203 ? 5.391 -10.192 4.802 1.00 97.56 203 VAL A O 1
ATOM 1581 N N . ASN A 1 204 ? 4.799 -10.789 2.723 1.00 96.50 204 ASN A N 1
ATOM 1582 C CA . ASN A 1 204 ? 3.365 -10.658 2.985 1.00 96.50 204 ASN A CA 1
ATOM 1583 C C . ASN A 1 204 ? 2.889 -11.620 4.077 1.00 96.50 204 ASN A C 1
ATOM 1585 O O . ASN A 1 204 ? 2.146 -11.193 4.957 1.00 96.50 204 ASN A O 1
ATOM 1589 N N . GLY A 1 205 ? 3.385 -12.860 4.099 1.00 97.38 205 GLY A N 1
ATOM 1590 C CA . GLY A 1 205 ? 3.080 -13.815 5.165 1.00 97.38 205 GLY A CA 1
ATOM 1591 C C . GLY A 1 205 ? 3.543 -13.348 6.551 1.00 97.38 205 GLY A C 1
ATOM 1592 O O . GLY A 1 205 ? 2.835 -13.551 7.538 1.00 97.38 205 GLY A O 1
ATOM 1593 N N . LEU A 1 206 ? 4.694 -12.668 6.650 1.00 96.94 206 LEU A N 1
ATOM 1594 C CA . LEU A 1 206 ? 5.150 -12.058 7.908 1.00 96.94 206 LEU A CA 1
ATOM 1595 C C . LEU A 1 206 ? 4.216 -10.924 8.361 1.00 96.94 206 LEU A C 1
ATOM 1597 O O . LEU A 1 206 ? 3.866 -10.854 9.541 1.00 96.94 206 LEU A O 1
ATOM 1601 N N . ILE A 1 207 ? 3.777 -10.070 7.430 1.00 96.62 207 ILE A N 1
ATOM 1602 C CA . ILE A 1 207 ? 2.840 -8.970 7.713 1.00 96.62 207 ILE A CA 1
ATOM 1603 C C . ILE A 1 207 ? 1.475 -9.520 8.146 1.00 96.62 207 ILE A C 1
ATOM 1605 O O . ILE A 1 207 ? 0.921 -9.071 9.144 1.00 96.62 207 ILE A O 1
ATOM 1609 N N . GLU A 1 208 ? 0.936 -10.510 7.439 1.00 95.62 208 GLU A N 1
ATOM 1610 C CA . GLU A 1 208 ? -0.344 -11.149 7.774 1.00 95.62 208 GLU A CA 1
ATOM 1611 C C . GLU A 1 208 ? -0.294 -11.861 9.130 1.00 95.62 208 GLU A C 1
ATOM 1613 O O . GLU A 1 208 ? -1.221 -11.741 9.936 1.00 95.62 208 GLU A O 1
ATOM 1618 N N . GLY A 1 209 ? 0.813 -12.548 9.425 1.00 94.94 209 GLY A N 1
ATOM 1619 C CA . GLY A 1 209 ? 1.036 -13.177 10.724 1.00 94.94 209 GLY A CA 1
ATOM 1620 C C . GLY A 1 209 ? 1.065 -12.164 11.871 1.00 94.94 209 GLY A C 1
ATOM 1621 O O . GLY A 1 209 ? 0.528 -12.439 12.944 1.00 94.94 209 GLY A O 1
ATOM 1622 N N . MET A 1 210 ? 1.642 -10.981 11.648 1.00 95.25 210 MET A N 1
ATOM 1623 C CA . MET A 1 210 ? 1.588 -9.870 12.602 1.00 95.25 210 MET A CA 1
ATOM 1624 C C . MET A 1 210 ? 0.160 -9.333 12.757 1.00 95.25 210 MET A C 1
ATOM 1626 O O . MET A 1 210 ? -0.306 -9.209 13.886 1.00 95.25 210 MET A O 1
ATOM 1630 N N . ILE A 1 211 ? -0.553 -9.065 11.655 1.00 92.88 211 ILE A N 1
ATOM 1631 C CA . ILE A 1 211 ? -1.937 -8.556 11.691 1.00 92.88 211 ILE A CA 1
ATOM 1632 C C . ILE A 1 211 ? -2.856 -9.511 12.461 1.00 92.88 211 ILE A C 1
ATOM 1634 O O . ILE A 1 211 ? -3.650 -9.077 13.289 1.00 92.88 211 ILE A O 1
ATOM 1638 N N . THR A 1 212 ? -2.712 -10.818 12.246 1.00 92.94 212 THR A N 1
ATOM 1639 C CA . THR A 1 212 ? -3.513 -11.839 12.940 1.00 92.94 212 THR A CA 1
ATOM 1640 C C . THR A 1 212 ? -3.327 -11.767 14.462 1.00 92.94 212 THR A C 1
ATOM 1642 O O . THR A 1 212 ? -4.298 -11.835 15.219 1.00 92.94 212 THR A O 1
ATOM 1645 N N . LYS A 1 213 ? -2.088 -11.544 14.917 1.00 91.44 213 LYS A N 1
ATOM 1646 C CA . LYS A 1 213 ? -1.731 -11.434 16.341 1.00 91.44 213 LYS A CA 1
ATOM 1647 C C . LYS A 1 213 ? -2.129 -10.105 16.987 1.00 91.44 213 LYS A C 1
ATOM 1649 O O . LYS A 1 213 ? -2.116 -10.012 18.212 1.00 91.44 213 LYS A O 1
ATOM 1654 N N . MET A 1 214 ? -2.543 -9.099 16.210 1.00 89.69 214 MET A N 1
ATOM 1655 C CA . MET A 1 214 ? -2.978 -7.804 16.756 1.00 89.69 214 MET A CA 1
ATOM 1656 C C . MET A 1 214 ? -4.184 -7.926 17.691 1.00 89.69 214 MET A C 1
ATOM 1658 O O . MET A 1 214 ? -4.326 -7.113 18.599 1.00 89.69 214 MET A O 1
ATOM 1662 N N . SER A 1 215 ? -5.043 -8.927 17.473 1.00 85.19 215 SER A N 1
ATOM 1663 C CA . SER A 1 215 ? -6.201 -9.191 18.337 1.00 85.19 215 SER A CA 1
ATOM 1664 C C . SER A 1 215 ? -5.821 -9.766 19.707 1.00 85.19 215 SER A C 1
ATOM 1666 O O . SER A 1 215 ? -6.552 -9.569 20.674 1.00 85.19 215 SER A O 1
ATOM 1668 N N . GLU A 1 216 ? -4.676 -10.446 19.793 1.00 90.81 216 GLU A N 1
ATOM 1669 C CA . GLU A 1 216 ? -4.156 -11.048 21.023 1.00 90.81 216 GLU A CA 1
ATOM 1670 C C . GLU A 1 216 ? -3.306 -10.043 21.809 1.00 90.81 216 GLU A C 1
ATOM 1672 O O . GLU A 1 216 ? -3.455 -9.913 23.022 1.00 90.81 216 GLU A O 1
ATOM 1677 N N . ASP A 1 217 ? -2.427 -9.318 21.109 1.00 89.94 217 ASP A N 1
ATOM 1678 C CA . ASP A 1 217 ? -1.535 -8.317 21.692 1.00 89.94 217 ASP A CA 1
ATOM 1679 C C . ASP A 1 217 ? -1.269 -7.172 20.702 1.00 89.94 217 ASP A C 1
ATOM 1681 O O . ASP A 1 217 ? -0.397 -7.237 19.822 1.00 89.94 217 ASP A O 1
ATOM 1685 N N . LEU A 1 218 ? -2.040 -6.095 20.864 1.00 89.94 218 LEU A N 1
ATOM 1686 C CA . LEU A 1 218 ? -1.944 -4.904 20.027 1.00 89.94 218 LEU A CA 1
ATOM 1687 C C . LEU A 1 218 ? -0.604 -4.174 20.211 1.00 89.94 218 LEU A C 1
ATOM 1689 O O . LEU A 1 218 ? -0.025 -3.714 19.227 1.00 89.94 218 LEU A O 1
ATOM 1693 N N . LEU A 1 219 ? -0.092 -4.090 21.444 1.00 90.12 219 LEU A N 1
ATOM 1694 C CA . LEU A 1 219 ? 1.133 -3.345 21.758 1.00 90.12 219 LEU A CA 1
ATOM 1695 C C . LEU A 1 219 ? 2.362 -4.033 21.164 1.00 90.12 219 LEU A C 1
ATOM 1697 O O . LEU A 1 219 ? 3.183 -3.384 20.512 1.00 90.12 219 LEU A O 1
ATOM 1701 N N . ASN A 1 220 ? 2.473 -5.350 21.334 1.00 92.38 220 ASN A N 1
ATOM 1702 C CA . ASN A 1 220 ? 3.581 -6.104 20.760 1.00 92.38 220 ASN A CA 1
ATOM 1703 C C . ASN A 1 220 ? 3.510 -6.135 19.225 1.00 92.38 220 ASN A C 1
ATOM 1705 O O . ASN A 1 220 ? 4.536 -6.016 18.556 1.00 92.38 220 ASN A O 1
ATOM 1709 N N . SER A 1 221 ? 2.308 -6.223 18.649 1.00 94.19 221 SER A N 1
ATOM 1710 C CA . SER A 1 221 ? 2.128 -6.167 17.192 1.00 94.19 221 SER A CA 1
ATOM 1711 C C . SER A 1 221 ? 2.486 -4.794 16.616 1.00 94.19 221 SER A C 1
ATOM 1713 O O . SER A 1 221 ? 3.093 -4.717 15.549 1.00 94.19 221 SER A O 1
ATOM 1715 N N . LYS A 1 222 ? 2.189 -3.706 17.339 1.00 94.00 222 LYS A N 1
ATOM 1716 C CA . LYS A 1 222 ? 2.616 -2.346 16.984 1.00 94.00 222 LYS A CA 1
ATOM 1717 C C . LYS A 1 222 ? 4.134 -2.216 16.961 1.00 94.00 222 LYS A C 1
ATOM 1719 O O . LYS A 1 222 ? 4.694 -1.679 16.008 1.00 94.00 222 LYS A O 1
ATOM 1724 N N . GLU A 1 223 ? 4.795 -2.711 18.003 1.00 94.19 223 GLU A N 1
ATOM 1725 C CA . GLU A 1 223 ? 6.253 -2.684 18.104 1.00 94.19 223 GLU A CA 1
ATOM 1726 C C . GLU A 1 223 ? 6.902 -3.536 17.004 1.00 94.19 223 GLU A C 1
ATOM 1728 O O . GLU A 1 223 ? 7.844 -3.091 16.351 1.00 94.19 223 GLU A O 1
ATOM 1733 N N . LEU A 1 224 ? 6.353 -4.718 16.713 1.00 95.31 224 LEU A N 1
ATOM 1734 C CA . LEU A 1 224 ? 6.800 -5.539 15.587 1.00 95.31 224 LEU A CA 1
ATOM 1735 C C . LEU A 1 224 ? 6.613 -4.818 14.242 1.00 95.31 224 LEU A C 1
ATOM 1737 O O . LEU A 1 224 ? 7.532 -4.808 13.425 1.00 95.31 224 LEU A O 1
ATOM 1741 N N . CYS A 1 225 ? 5.476 -4.146 14.036 1.00 95.44 225 CYS A N 1
ATOM 1742 C CA . CYS A 1 225 ? 5.223 -3.358 12.830 1.00 95.44 225 CYS A CA 1
ATOM 1743 C C . CYS A 1 225 ? 6.229 -2.212 12.669 1.00 95.44 225 CYS A C 1
ATOM 1745 O O . CYS A 1 225 ? 6.668 -1.936 11.553 1.00 95.44 225 CYS A O 1
ATOM 1747 N N . ARG A 1 226 ? 6.633 -1.564 13.771 1.00 94.50 226 ARG A N 1
ATOM 1748 C CA . ARG A 1 226 ? 7.692 -0.541 13.767 1.00 94.50 226 ARG A CA 1
ATOM 1749 C C . ARG A 1 226 ? 9.037 -1.129 13.361 1.00 94.50 226 ARG A C 1
ATOM 1751 O O . ARG A 1 226 ? 9.708 -0.554 12.515 1.00 94.50 226 ARG A O 1
ATOM 1758 N N . ARG A 1 227 ? 9.400 -2.309 13.871 1.00 95.12 227 ARG A N 1
ATOM 1759 C CA . ARG A 1 227 ? 10.637 -3.002 13.462 1.00 95.12 227 ARG A CA 1
ATOM 1760 C C . ARG A 1 227 ? 10.629 -3.404 11.989 1.00 95.12 227 ARG A C 1
ATOM 1762 O O . ARG A 1 227 ? 11.666 -3.302 11.338 1.00 95.12 227 ARG A O 1
ATOM 1769 N N . PHE A 1 228 ? 9.481 -3.833 11.459 1.00 96.69 228 PHE A N 1
ATOM 1770 C CA . PHE A 1 228 ? 9.308 -4.079 10.023 1.00 96.69 228 PHE A CA 1
ATOM 1771 C C . PHE A 1 228 ? 9.444 -2.790 9.213 1.00 96.69 228 PHE A C 1
ATOM 1773 O O . PHE A 1 228 ? 10.131 -2.783 8.196 1.00 96.69 228 PHE A O 1
ATOM 1780 N N . LEU A 1 229 ? 8.834 -1.690 9.667 1.00 94.94 229 LEU A N 1
ATOM 1781 C CA . LEU A 1 229 ? 8.925 -0.403 8.981 1.00 94.94 229 LEU A CA 1
ATOM 1782 C C . LEU A 1 229 ? 10.370 0.113 8.955 1.00 94.94 229 LEU A C 1
ATOM 1784 O O . LEU A 1 229 ? 10.845 0.530 7.900 1.00 94.94 229 LEU A O 1
ATOM 1788 N N . ASN A 1 230 ? 11.083 0.005 10.079 1.00 93.81 230 ASN A N 1
ATOM 1789 C CA . ASN A 1 230 ? 12.498 0.357 10.179 1.00 93.81 230 ASN A CA 1
ATOM 1790 C C . ASN A 1 230 ? 13.360 -0.525 9.264 1.00 93.81 230 ASN A C 1
ATOM 1792 O O . ASN A 1 230 ? 14.287 -0.045 8.631 1.00 93.81 230 ASN A O 1
ATOM 1796 N N . ALA A 1 231 ? 13.033 -1.812 9.120 1.00 94.69 231 ALA A N 1
ATOM 1797 C CA . ALA A 1 231 ? 13.739 -2.709 8.206 1.00 94.69 231 ALA A CA 1
ATOM 1798 C C . ALA A 1 231 ? 13.585 -2.329 6.717 1.00 94.69 231 ALA A C 1
ATOM 1800 O O . ALA A 1 231 ? 14.397 -2.757 5.897 1.00 94.69 231 ALA A O 1
ATOM 1801 N N . CYS A 1 232 ? 12.586 -1.517 6.351 1.00 92.88 232 CYS A N 1
ATOM 1802 C CA . CYS A 1 232 ? 12.417 -1.007 4.988 1.00 92.88 232 CYS A CA 1
ATOM 1803 C C . CYS A 1 232 ? 13.281 0.225 4.668 1.00 92.88 232 CYS A C 1
ATOM 1805 O O . CYS A 1 232 ? 13.233 0.691 3.529 1.00 92.88 232 CYS A O 1
ATOM 1807 N N . SER A 1 233 ? 14.017 0.795 5.632 1.00 82.44 233 SER A N 1
ATOM 1808 C CA . SER A 1 233 ? 14.827 1.996 5.409 1.00 82.44 233 SER A CA 1
ATOM 1809 C C . SER A 1 233 ? 16.109 1.985 6.254 1.00 82.44 233 SER A C 1
ATOM 1811 O O . SER A 1 233 ? 16.042 1.824 7.469 1.00 82.44 233 SER A O 1
ATOM 1813 N N . PRO A 1 234 ? 17.290 2.185 5.646 1.00 69.50 234 PRO A N 1
ATOM 1814 C CA . PRO A 1 234 ? 18.563 2.164 6.368 1.00 69.50 234 PRO A CA 1
ATOM 1815 C C . PRO A 1 234 ? 18.745 3.345 7.337 1.00 69.50 234 PRO A C 1
ATOM 1817 O O . PRO A 1 234 ? 19.590 3.263 8.224 1.00 69.50 234 PRO A O 1
ATOM 1820 N N . ASP A 1 235 ? 17.959 4.416 7.183 1.00 72.94 235 ASP A N 1
ATOM 1821 C CA . ASP A 1 235 ? 18.097 5.667 7.943 1.00 72.94 235 ASP A CA 1
ATOM 1822 C C . ASP A 1 235 ? 17.243 5.718 9.227 1.00 72.94 235 ASP A C 1
ATOM 1824 O O . ASP A 1 235 ? 17.296 6.697 9.973 1.00 72.94 235 ASP A O 1
ATOM 1828 N N . GLU A 1 236 ? 16.426 4.695 9.497 1.00 72.62 236 GLU A N 1
ATOM 1829 C CA . GLU A 1 236 ? 15.492 4.711 10.629 1.00 72.62 236 GLU A CA 1
ATOM 1830 C C . GLU A 1 236 ? 16.210 4.388 11.949 1.00 72.62 236 GLU A C 1
ATOM 1832 O O . GLU A 1 236 ? 16.885 3.367 12.101 1.00 72.62 236 GLU A O 1
ATOM 1837 N N . ALA A 1 237 ? 16.034 5.256 12.946 1.00 69.31 237 ALA A N 1
ATOM 1838 C CA . ALA A 1 237 ? 16.608 5.067 14.271 1.00 69.31 237 ALA A CA 1
ATOM 1839 C C . ALA A 1 237 ? 15.747 4.095 15.095 1.00 69.31 237 ALA A C 1
ATOM 1841 O O . ALA A 1 237 ? 14.737 4.483 15.682 1.00 69.31 237 ALA A O 1
ATOM 1842 N N . GLY A 1 238 ? 16.151 2.826 15.180 1.00 83.94 238 GLY A N 1
ATOM 1843 C CA . GLY A 1 238 ? 15.515 1.872 16.086 1.00 83.94 238 GLY A CA 1
ATOM 1844 C C . GLY A 1 238 ? 15.859 0.408 15.819 1.00 83.94 238 GLY A C 1
ATOM 1845 O O . GLY A 1 238 ? 16.620 0.093 14.905 1.00 83.94 238 GLY A O 1
ATOM 1846 N N . PRO A 1 239 ? 15.300 -0.516 16.619 1.00 90.12 239 PRO A N 1
ATOM 1847 C CA . PRO A 1 239 ? 15.421 -1.942 16.361 1.00 90.12 239 PRO A CA 1
ATOM 1848 C C . PRO A 1 239 ? 14.789 -2.303 15.011 1.00 90.12 239 PRO A C 1
ATOM 1850 O O . PRO A 1 239 ? 13.723 -1.790 14.659 1.00 90.12 239 PRO A O 1
ATOM 1853 N N . ILE A 1 240 ? 15.430 -3.218 14.288 1.00 93.81 240 ILE A N 1
ATOM 1854 C CA . ILE A 1 240 ? 14.945 -3.774 13.022 1.00 93.81 240 ILE A CA 1
ATOM 1855 C C . ILE A 1 240 ? 14.709 -5.274 13.163 1.00 93.81 240 ILE A C 1
ATOM 1857 O O . ILE A 1 240 ? 15.364 -5.948 13.962 1.00 93.81 240 ILE A O 1
ATOM 1861 N N . ASP A 1 241 ? 13.803 -5.812 12.353 1.00 95.12 241 ASP A N 1
ATOM 1862 C CA . ASP A 1 241 ? 13.689 -7.257 12.177 1.00 95.12 241 ASP A CA 1
ATOM 1863 C C . ASP A 1 241 ? 14.587 -7.702 11.013 1.00 95.12 241 ASP A C 1
ATOM 1865 O O . ASP A 1 241 ? 14.299 -7.437 9.846 1.00 95.12 241 ASP A O 1
ATOM 1869 N N . GLN A 1 242 ? 15.701 -8.367 11.333 1.00 93.69 242 GLN A N 1
ATOM 1870 C CA . GLN A 1 242 ? 16.694 -8.787 10.333 1.00 93.69 242 GLN A CA 1
ATOM 1871 C C . GLN A 1 242 ? 16.143 -9.831 9.355 1.00 93.69 242 GLN A C 1
ATOM 1873 O O . GLN A 1 242 ? 16.526 -9.850 8.186 1.00 93.69 242 GLN A O 1
ATOM 1878 N N . ARG A 1 243 ? 15.230 -10.698 9.814 1.00 94.44 243 ARG A N 1
ATOM 1879 C CA . ARG A 1 243 ? 14.619 -11.721 8.960 1.00 94.44 243 ARG A CA 1
ATOM 1880 C C . ARG A 1 243 ? 13.707 -11.065 7.930 1.00 94.44 243 ARG A C 1
ATOM 1882 O O . ARG A 1 243 ? 13.753 -11.428 6.758 1.00 94.44 243 ARG A O 1
ATOM 1889 N N . PHE A 1 244 ? 12.896 -10.109 8.366 1.00 96.44 244 PHE A N 1
ATOM 1890 C CA . PHE A 1 244 ? 12.054 -9.309 7.492 1.00 96.44 244 PHE A CA 1
ATOM 1891 C C . PHE A 1 244 ? 12.903 -8.501 6.508 1.00 96.44 244 PHE A C 1
ATOM 1893 O O . PHE A 1 244 ? 12.652 -8.553 5.308 1.00 96.44 244 PHE A O 1
ATOM 1900 N N . GLN A 1 245 ? 13.956 -7.835 6.993 1.00 95.56 245 GLN A N 1
ATOM 1901 C CA . GLN A 1 245 ? 14.865 -7.047 6.160 1.00 95.56 245 GLN A CA 1
ATOM 1902 C C . GLN A 1 245 ? 15.480 -7.875 5.026 1.00 95.56 245 GLN A C 1
ATOM 1904 O O . GLN A 1 245 ? 15.434 -7.453 3.873 1.00 95.56 245 GLN A O 1
ATOM 1909 N N . ALA A 1 246 ? 16.010 -9.063 5.334 1.00 94.69 246 ALA A N 1
ATOM 1910 C CA . ALA A 1 246 ? 16.608 -9.941 4.331 1.00 94.69 246 ALA A CA 1
ATOM 1911 C C . ALA A 1 246 ? 15.617 -10.280 3.204 1.00 94.69 246 ALA A C 1
ATOM 1913 O O . ALA A 1 246 ? 15.963 -10.197 2.031 1.00 94.69 246 ALA A O 1
ATOM 1914 N N . GLN A 1 247 ? 14.362 -10.580 3.554 1.00 95.94 247 GLN A N 1
ATOM 1915 C CA . GLN A 1 247 ? 13.314 -10.887 2.576 1.00 95.94 247 GLN A CA 1
ATOM 1916 C C . GLN A 1 247 ? 12.862 -9.656 1.774 1.00 95.94 247 GLN A C 1
ATOM 1918 O O . GLN A 1 247 ? 12.553 -9.760 0.590 1.00 95.94 247 GLN A O 1
ATOM 1923 N N . VAL A 1 248 ? 12.838 -8.473 2.391 1.00 96.19 248 VAL A N 1
ATOM 1924 C CA . VAL A 1 248 ? 12.481 -7.221 1.705 1.00 96.19 248 VAL A CA 1
ATOM 1925 C C . VAL A 1 248 ? 13.541 -6.821 0.678 1.00 96.19 248 VAL A C 1
ATOM 1927 O O . VAL A 1 248 ? 13.182 -6.368 -0.406 1.00 96.19 248 VAL A O 1
ATOM 1930 N N . ILE A 1 249 ? 14.829 -7.022 0.971 1.00 95.06 249 ILE A N 1
ATOM 1931 C CA . ILE A 1 249 ? 15.926 -6.707 0.039 1.00 95.06 249 ILE A CA 1
ATOM 1932 C C . ILE A 1 249 ? 15.860 -7.579 -1.226 1.00 95.06 249 ILE A C 1
ATOM 1934 O O . ILE A 1 249 ? 16.211 -7.112 -2.307 1.00 95.06 249 ILE A O 1
ATOM 1938 N N . GLU A 1 250 ? 15.363 -8.814 -1.114 1.00 95.88 250 GLU A N 1
ATOM 1939 C CA . GLU A 1 250 ? 15.139 -9.717 -2.254 1.00 95.88 250 GLU A CA 1
ATOM 1940 C C . GLU A 1 250 ? 13.929 -9.310 -3.124 1.00 95.88 250 GLU A C 1
ATOM 1942 O O . GLU A 1 250 ? 13.756 -9.817 -4.234 1.00 95.88 250 GLU A O 1
ATOM 1947 N N . CYS A 1 251 ? 13.085 -8.385 -2.655 1.00 95.69 251 CYS A N 1
ATOM 1948 C CA . CYS A 1 251 ? 11.962 -7.853 -3.426 1.00 95.69 251 CYS A CA 1
ATOM 1949 C C . CYS A 1 251 ? 12.405 -6.745 -4.397 1.00 95.69 251 CYS A C 1
ATOM 1951 O O . CYS A 1 251 ? 13.448 -6.111 -4.232 1.00 95.69 251 CYS A O 1
ATOM 1953 N N . THR A 1 252 ? 11.564 -6.447 -5.391 1.00 94.81 252 THR A N 1
ATOM 1954 C CA . THR A 1 252 ? 11.790 -5.312 -6.303 1.00 94.81 252 THR A CA 1
ATOM 1955 C C . THR A 1 252 ? 11.726 -3.969 -5.563 1.00 94.81 252 THR A C 1
ATOM 1957 O O . THR A 1 252 ? 11.042 -3.846 -4.546 1.00 94.81 252 THR A O 1
ATOM 1960 N N . ALA A 1 253 ? 12.370 -2.926 -6.098 1.00 92.00 253 ALA A N 1
ATOM 1961 C CA . ALA A 1 253 ? 12.307 -1.580 -5.516 1.00 92.00 253 ALA A CA 1
ATOM 1962 C C . ALA A 1 253 ? 10.862 -1.049 -5.397 1.00 92.00 253 ALA A C 1
ATOM 1964 O O . ALA A 1 253 ? 10.521 -0.375 -4.424 1.00 92.00 253 ALA A O 1
ATOM 1965 N N . ASP A 1 254 ? 9.997 -1.387 -6.356 1.00 90.25 254 ASP A N 1
ATOM 1966 C CA . ASP A 1 254 ? 8.575 -1.036 -6.319 1.00 90.25 254 ASP A CA 1
ATOM 1967 C C . ASP A 1 254 ? 7.848 -1.748 -5.175 1.00 90.25 254 ASP A C 1
ATOM 1969 O O . ASP A 1 254 ? 7.086 -1.122 -4.436 1.00 90.25 254 ASP A O 1
ATOM 1973 N N . ASP A 1 255 ? 8.111 -3.043 -4.983 1.00 93.94 255 ASP A N 1
ATOM 1974 C CA . ASP A 1 255 ? 7.527 -3.804 -3.881 1.00 93.94 255 ASP A CA 1
ATOM 1975 C C . ASP A 1 255 ? 8.020 -3.280 -2.529 1.00 93.94 255 ASP A C 1
ATOM 1977 O O . ASP A 1 255 ? 7.207 -3.090 -1.628 1.00 93.94 255 ASP A O 1
ATOM 1981 N N . GLN A 1 256 ? 9.310 -2.957 -2.389 1.00 94.88 256 GLN A N 1
ATOM 1982 C CA . GLN A 1 256 ? 9.862 -2.361 -1.166 1.00 94.88 256 GLN A CA 1
ATOM 1983 C C . GLN A 1 256 ? 9.133 -1.057 -0.795 1.00 94.88 256 GLN A C 1
ATOM 1985 O O . GLN A 1 256 ? 8.725 -0.876 0.356 1.00 94.88 256 GLN A O 1
ATOM 1990 N N . LYS A 1 257 ? 8.882 -0.175 -1.777 1.00 91.75 257 LYS A N 1
ATOM 1991 C CA . LYS A 1 257 ? 8.092 1.055 -1.580 1.00 91.75 257 LYS A CA 1
ATOM 1992 C C . LYS A 1 257 ? 6.652 0.746 -1.151 1.00 91.75 257 LYS A C 1
ATOM 1994 O O . LYS A 1 257 ? 6.149 1.381 -0.220 1.00 91.75 257 LYS A O 1
ATOM 1999 N N . LYS A 1 258 ? 5.993 -0.223 -1.799 1.00 91.56 258 LYS A N 1
ATOM 2000 C CA . LYS A 1 258 ? 4.616 -0.642 -1.472 1.00 91.56 258 LYS A CA 1
ATOM 2001 C C . LYS A 1 258 ? 4.524 -1.254 -0.069 1.00 91.56 258 LYS A C 1
ATOM 2003 O O . LYS A 1 258 ? 3.639 -0.884 0.699 1.00 91.56 258 LYS A O 1
ATOM 2008 N N . ILE A 1 259 ? 5.465 -2.120 0.301 1.00 95.50 259 ILE A N 1
ATOM 2009 C CA . ILE A 1 259 ? 5.567 -2.738 1.631 1.00 95.50 259 ILE A CA 1
ATOM 2010 C C . ILE A 1 259 ? 5.752 -1.662 2.706 1.00 95.50 259 ILE A C 1
ATOM 2012 O O . ILE A 1 259 ? 5.005 -1.641 3.684 1.00 95.50 259 ILE A O 1
ATOM 2016 N N . ARG A 1 260 ? 6.689 -0.724 2.504 1.00 94.62 260 ARG A N 1
ATOM 2017 C CA . ARG A 1 260 ? 6.922 0.389 3.436 1.00 94.62 260 ARG A CA 1
ATOM 2018 C C . ARG A 1 260 ? 5.656 1.219 3.650 1.00 94.62 260 ARG A C 1
ATOM 2020 O O . ARG A 1 260 ? 5.303 1.519 4.789 1.00 94.62 260 ARG A O 1
ATOM 2027 N N . ARG A 1 261 ? 4.954 1.567 2.565 1.00 91.56 261 ARG A N 1
ATOM 2028 C CA . ARG A 1 261 ? 3.691 2.321 2.625 1.00 91.56 261 ARG A CA 1
ATOM 2029 C C . ARG A 1 261 ? 2.625 1.566 3.423 1.00 91.56 261 ARG A C 1
ATOM 2031 O O . ARG A 1 261 ? 2.059 2.138 4.352 1.00 91.56 261 ARG A O 1
ATOM 2038 N N . LYS A 1 262 ? 2.436 0.277 3.127 1.00 93.44 262 LYS A N 1
ATOM 2039 C CA . LYS A 1 262 ? 1.493 -0.603 3.832 1.00 93.44 262 LYS A CA 1
ATOM 2040 C C . LYS A 1 262 ? 1.770 -0.649 5.337 1.00 93.44 262 LYS A C 1
ATOM 2042 O O . LYS A 1 262 ? 0.851 -0.517 6.138 1.00 93.44 262 LYS A O 1
ATOM 2047 N N . LEU A 1 263 ? 3.033 -0.791 5.741 1.00 95.50 263 LEU A N 1
ATOM 2048 C CA . LEU A 1 263 ? 3.423 -0.800 7.157 1.00 95.50 263 LEU A CA 1
ATOM 2049 C C . LEU A 1 263 ? 3.150 0.543 7.849 1.00 95.50 263 LEU A C 1
ATOM 2051 O O . LEU A 1 263 ? 2.631 0.564 8.965 1.00 95.50 263 LEU A O 1
ATOM 2055 N N . ALA A 1 264 ? 3.445 1.664 7.185 1.00 92.81 264 ALA A N 1
ATOM 2056 C CA . ALA A 1 264 ? 3.157 2.998 7.714 1.00 92.81 264 ALA A CA 1
ATOM 2057 C C . ALA A 1 264 ? 1.646 3.232 7.911 1.00 92.81 264 ALA A C 1
ATOM 2059 O O . ALA A 1 264 ? 1.226 3.811 8.919 1.00 92.81 264 ALA A O 1
ATOM 2060 N N . GLN A 1 265 ? 0.817 2.734 6.990 1.00 90.56 265 GLN A N 1
ATOM 2061 C CA . GLN A 1 265 ? -0.641 2.772 7.130 1.00 90.56 265 GLN A CA 1
ATOM 2062 C C . GLN A 1 265 ? -1.120 1.915 8.301 1.00 90.56 265 GLN A C 1
ATOM 2064 O O . GLN A 1 265 ? -1.913 2.395 9.108 1.00 90.56 265 GLN A O 1
ATOM 2069 N N . ILE A 1 266 ? -0.611 0.686 8.448 1.00 92.19 266 ILE A N 1
ATOM 2070 C CA . ILE A 1 266 ? -0.967 -0.195 9.571 1.00 92.19 266 ILE A CA 1
ATOM 2071 C C . ILE A 1 266 ? -0.628 0.471 10.911 1.00 92.19 266 ILE A C 1
ATOM 2073 O O . ILE A 1 266 ? -1.475 0.502 11.800 1.00 92.19 266 ILE A O 1
ATOM 2077 N N . ILE A 1 267 ? 0.560 1.071 11.058 1.00 92.25 267 ILE A N 1
ATOM 2078 C CA . ILE A 1 267 ? 0.929 1.813 12.279 1.00 92.25 267 ILE A CA 1
ATOM 2079 C C . ILE A 1 267 ? -0.052 2.952 12.546 1.00 92.25 267 ILE A C 1
ATOM 2081 O O . ILE A 1 267 ? -0.551 3.079 13.664 1.00 92.25 267 ILE A O 1
ATOM 2085 N N . THR A 1 268 ? -0.373 3.743 11.522 1.00 89.12 268 THR A N 1
ATOM 2086 C CA . THR A 1 268 ? -1.330 4.850 11.645 1.00 89.12 268 THR A CA 1
ATOM 2087 C C . THR A 1 268 ? -2.707 4.351 12.097 1.00 89.12 268 THR A C 1
ATOM 2089 O O . THR A 1 268 ? -3.347 4.969 12.952 1.00 89.12 268 THR A O 1
ATOM 2092 N N . GLN A 1 269 ? -3.159 3.211 11.566 1.00 86.19 269 GLN A N 1
ATOM 2093 C CA . GLN A 1 269 ? -4.415 2.571 11.959 1.00 86.19 269 GLN A CA 1
ATOM 2094 C C . GLN A 1 269 ? -4.374 2.069 13.408 1.00 86.19 269 GLN A C 1
ATOM 2096 O O . GLN A 1 269 ? -5.330 2.295 14.150 1.00 86.19 269 GLN A O 1
ATOM 2101 N N . ILE A 1 270 ? -3.267 1.461 13.844 1.00 88.50 270 ILE A N 1
ATOM 2102 C CA . ILE A 1 270 ? -3.077 1.023 15.235 1.00 88.50 270 ILE A CA 1
ATOM 2103 C C . ILE A 1 270 ? -3.118 2.218 16.192 1.00 88.50 270 ILE A C 1
ATOM 2105 O O . ILE A 1 270 ? -3.884 2.216 17.152 1.00 88.50 270 ILE A O 1
ATOM 2109 N N . GLU A 1 271 ? -2.346 3.270 15.916 1.00 87.88 271 GLU A N 1
ATOM 2110 C CA . GLU A 1 271 ? -2.289 4.480 16.750 1.00 87.88 271 GLU A CA 1
ATOM 2111 C C . GLU A 1 271 ? -3.629 5.216 16.816 1.00 87.88 271 GLU A C 1
ATOM 2113 O O . GLU A 1 271 ? -3.918 5.946 17.769 1.00 87.88 271 GLU A O 1
ATOM 2118 N N . ARG A 1 272 ? -4.463 5.055 15.788 1.00 79.69 272 ARG A N 1
ATOM 2119 C CA . ARG A 1 272 ? -5.842 5.529 15.807 1.00 79.69 272 ARG A CA 1
ATOM 2120 C C . ARG A 1 272 ? -6.724 4.644 16.684 1.00 79.69 272 ARG A C 1
ATOM 2122 O O . ARG A 1 272 ? -7.446 5.183 17.518 1.00 79.69 272 ARG A O 1
ATOM 2129 N N . ALA A 1 273 ? -6.668 3.326 16.509 1.00 79.25 273 ALA A N 1
ATOM 2130 C CA . ALA A 1 273 ? -7.447 2.383 17.304 1.00 79.25 273 ALA A CA 1
ATOM 2131 C C . ALA A 1 273 ? -7.165 2.555 18.805 1.00 79.25 273 ALA A C 1
ATOM 2133 O O . ALA A 1 273 ? -8.102 2.614 19.594 1.00 79.25 273 ALA A O 1
ATOM 2134 N N . GLU A 1 274 ? -5.905 2.760 19.195 1.00 80.69 274 GLU A N 1
ATOM 2135 C CA . GLU A 1 274 ? -5.528 3.073 20.581 1.00 80.69 274 GLU A CA 1
ATOM 2136 C C . GLU A 1 274 ? -6.241 4.326 21.111 1.00 80.69 274 GLU A C 1
ATOM 2138 O O . GLU A 1 274 ? -6.792 4.300 22.210 1.00 80.69 274 GLU A O 1
ATOM 2143 N N . ARG A 1 275 ? -6.299 5.407 20.320 1.00 75.06 275 ARG A N 1
ATOM 2144 C CA . ARG A 1 275 ? -6.978 6.657 20.707 1.00 75.06 275 ARG A CA 1
ATOM 2145 C C . ARG A 1 275 ? -8.494 6.519 20.816 1.00 75.06 275 ARG A C 1
ATOM 2147 O O . ARG A 1 275 ? -9.106 7.241 21.593 1.00 75.06 275 ARG A O 1
ATOM 2154 N N . THR A 1 276 ? -9.110 5.652 20.016 1.00 66.50 276 THR A N 1
ATOM 2155 C CA . THR A 1 276 ? -10.570 5.462 20.015 1.00 66.50 276 THR A CA 1
ATOM 2156 C C . THR A 1 276 ? -11.023 4.411 21.036 1.00 66.50 276 THR A C 1
ATOM 2158 O O . THR A 1 276 ? -12.124 4.523 21.569 1.00 66.50 276 THR A O 1
ATOM 2161 N N . CYS A 1 277 ? -10.189 3.410 21.335 1.00 57.69 277 CYS A N 1
ATOM 2162 C CA . CYS A 1 277 ? -10.528 2.290 22.218 1.00 57.69 277 CYS A CA 1
ATOM 2163 C C . CYS A 1 277 ? -10.011 2.434 23.657 1.00 57.69 277 CYS A C 1
ATOM 2165 O O . CYS A 1 277 ? -10.522 1.738 24.533 1.00 57.69 277 CYS A O 1
ATOM 2167 N N . MET A 1 278 ? -9.041 3.312 23.935 1.00 49.59 278 MET A N 1
ATOM 2168 C CA . MET A 1 278 ? -8.646 3.643 25.306 1.00 49.59 278 MET A CA 1
ATOM 2169 C C . MET A 1 278 ? -9.212 5.009 25.701 1.00 49.59 278 MET A C 1
ATOM 2171 O O . MET A 1 278 ? -8.699 6.032 25.244 1.00 49.59 278 MET A O 1
ATOM 2175 N N . PRO A 1 279 ? -10.248 5.066 26.562 1.00 40.97 279 PRO A N 1
ATOM 2176 C CA . PRO A 1 279 ? -10.598 6.315 27.214 1.00 40.97 279 PRO A CA 1
ATOM 2177 C C . PRO A 1 279 ? -9.380 6.765 28.027 1.00 40.97 279 PRO A C 1
ATOM 2179 O O . PRO A 1 279 ? -8.797 5.964 28.756 1.00 40.97 279 PRO A O 1
ATOM 2182 N N . GLN A 1 280 ? -8.979 8.026 27.899 1.00 40.88 280 GLN A N 1
ATOM 2183 C CA . GLN A 1 280 ? -8.120 8.647 28.903 1.00 40.88 280 GLN A CA 1
ATOM 2184 C C . GLN A 1 280 ? -8.975 8.792 30.168 1.00 40.88 280 GLN A C 1
ATOM 2186 O O . GLN A 1 280 ? -9.982 9.500 30.138 1.00 40.88 280 GLN A O 1
ATOM 2191 N N . TRP A 1 281 ? -8.630 8.048 31.221 1.00 34.38 281 TRP A N 1
ATOM 2192 C CA . TRP A 1 281 ? -9.170 8.239 32.570 1.00 34.38 281 TRP A CA 1
ATOM 2193 C C . TRP A 1 281 ? -8.253 9.193 33.328 1.00 34.38 281 TRP A C 1
ATOM 2195 O O . TRP A 1 281 ? -7.018 9.020 33.203 1.00 34.38 281 TRP A O 1
#

Sequence (281 aa):
GSRLTNSAFDAVNKLTSVGYGMQEAVQALQKSDFDLNQACDLLLQKQKSEEKKEKREAEPSQPSAPPMEQQPRHNGSISSASSTSGSQHGHNMSANQAREVPVRLVRNRSIDDFNEQMVHMLDEIERRVEQLRDTAGLLEQEKESIVDMLGNFNLNTELMRLGAGDREDISATANRLMARTRAVEVLVGTPRNEEQQKALVQVNGLIEGMITKMSEDLLNSKELCRRFLNACSPDEAGPIDQRFQAQVIECTADDQKKIRRKLAQIITQIERAERTCMPQW

pLDDT: mean 78.42, std 20.62, range [31.5, 98.0]

Organism: NCBI:txid1538716

Radius of gyration: 35.78 Å; chains: 1; bounding box: 78×47×120 Å

Foldseek 3Di:
DPPLVVLLVVLLVVCVVVPDDSVLSNVLCVVVVNDSVSSVVVVVVVVVVVVVVVVVVPDDDDDDDDDDDDDDDDDDDDDDDDDDDDDDDDDDDDDDDDDDDPPPPPVPCPVVNVVVVVVVVVVVVVVVVVVVLVVLVVVVVVLVVLLVVLVVVLLDCVLVVDDPVVSVVVVVVSVVSNVVSVVDDGDRDDDDDPQQVVLLVVLVVVLVVLVVCCVVPVPVSLVQLVQLLCLLDVPDPDHHDVVSNVSLVSHDPVSSVVSNVVSVVVNVVSVVCCVSVDDDD

Secondary structure (DSSP, 8-state):
-HHHHHHHHHHHHHHHHTT--HHHHHHHHHHTTT-HHHHHHHHHHHHHHHHHHHHHH--PPP------------------------------------------------HHHHHHHHHHHHHHHHHHHHHHHHHHHHHHHHHHHHHHHHHHHHT-GGGGGS-HHHHHHHHHHHHHHHHHHHT-----PPP--HHHHHHHHHHHHHHHHHHHHTTT-HHHHHHHHHHHHHHT-TT--S---HHHHHHHHTS-HHHHHHHHHHHHHHHHHHHHHHHHHS---

InterPro domains:
  IPR009060 UBA-like superfamily [SSF46934] (11-55)
  IPR015940 Ubiquitin-associated domain [PS50030] (3-46)
  IPR037689 BAG family molecular chaperone regulator 2 [PTHR12334] (73-280)